Protein AF-A0A239EXK8-F1 (afdb_monomer_lite)

Secondary structure (DSSP, 8-state):
--PPP-------SHHHHHHHHHHHHHHHHHHHHHHHHHHHHHHHHHHHHHHHHHHHHHHHHHHHHHHHHHHHHHHHHHHHHHHHHHHHTTS-S--THHHHHHHHHHHHHHHHHHHHHHHHHHHHHHHHHHHHH-HHHHHHHHHHHHHHHHHHHHHTT---------PPPS--------------PPP---------------------------

pLDDT: mean 71.42, std 16.37, range [38.44, 96.5]

Radius of gyration: 34.96 Å; chains: 1; bounding box: 57×125×75 Å

Organism: NCBI:txid106412

Sequence (214 aa):
MSEFPTDAGERPGQSGEFQKTAQHARSAAGEVAGTAKEQTQAVAGEAKEQARQMVGRLRGQAGEQVHHQSRRAAQGIRQWADDLSSMSEGGKPDSPVSGVVQQVADGGRRVADYLEQHGLAGAVDEVQSFARRRPGAFLAGAAAMGFLIGRIAKASGGSASTTASTGPTTGASPIPAQPLQSPVEPPFRTQPLTPEEEFGGAAAPPGGMGGEVR

Foldseek 3Di:
DDDDDPPPDPPPPPVVVVVVVVVVCVVVCVVCCVVCVVVCVVVVVVVVVVVVVVVVVCVVVCVPPCVVVVVVVVVVVVVVVVVVVVVVVPDDPPDPCVVVVVVVVVVVVVLVVQCVVPNPVSVVVVLVVCCVVCVPVNVVVCVVVCVVVVVVVVVVPDPPPPPPVPDDDDDDDDDPPDPPDDDDDDPDDDDDDDDDDDDDDDDDDDDDDDDDDD

Structure (mmCIF, N/CA/C/O backbone):
data_AF-A0A239EXK8-F1
#
_entry.id   AF-A0A239EXK8-F1
#
loop_
_atom_site.group_PDB
_atom_site.id
_atom_site.type_symbol
_atom_site.label_atom_id
_atom_site.label_alt_id
_atom_site.label_comp_id
_atom_site.label_asym_id
_atom_site.label_entity_id
_atom_site.label_seq_id
_atom_site.pdbx_PDB_ins_code
_atom_site.Cartn_x
_atom_site.Cartn_y
_atom_site.Cartn_z
_atom_site.occupancy
_atom_site.B_iso_or_equiv
_atom_site.auth_seq_id
_atom_site.auth_comp_id
_atom_site.auth_asym_id
_atom_site.auth_atom_id
_atom_site.pdbx_PDB_model_num
ATOM 1 N N . MET A 1 1 ? 3.346 -62.915 25.590 1.00 51.06 1 MET A N 1
ATOM 2 C CA . MET A 1 1 ? 2.939 -62.132 24.409 1.00 51.06 1 MET A CA 1
ATOM 3 C C . MET A 1 1 ? 2.092 -61.000 24.954 1.00 51.06 1 MET A C 1
ATOM 5 O O . MET A 1 1 ? 0.955 -61.239 25.325 1.00 51.06 1 MET A O 1
ATOM 9 N N . SER A 1 2 ? 2.720 -59.854 25.213 1.00 52.44 2 SER A N 1
ATOM 10 C CA . SER A 1 2 ? 2.081 -58.705 25.860 1.00 52.44 2 SER A CA 1
ATOM 11 C C . SER A 1 2 ? 1.679 -57.732 24.763 1.00 52.44 2 SER A C 1
ATOM 13 O O . SER A 1 2 ? 2.547 -57.172 24.096 1.00 52.44 2 SER A O 1
ATOM 15 N N . GLU A 1 3 ? 0.380 -57.603 24.529 1.00 55.22 3 GLU A N 1
ATOM 16 C CA . GLU A 1 3 ? -0.178 -56.625 23.602 1.00 55.22 3 GLU A CA 1
ATOM 17 C C . GLU A 1 3 ? -0.074 -55.233 24.234 1.00 55.22 3 GLU A C 1
ATOM 19 O O . GLU A 1 3 ? -0.617 -54.977 25.309 1.00 55.22 3 GLU A O 1
ATOM 24 N N . PHE A 1 4 ? 0.672 -54.343 23.581 1.00 60.12 4 PHE A N 1
ATOM 25 C CA . PHE A 1 4 ? 0.687 -52.918 23.886 1.00 60.12 4 PHE A CA 1
ATOM 26 C C . PHE A 1 4 ? -0.443 -52.252 23.093 1.00 60.12 4 PHE A C 1
ATOM 28 O O . PHE A 1 4 ? -0.412 -52.314 21.861 1.00 60.12 4 PHE A O 1
ATOM 35 N N . PRO A 1 5 ? -1.419 -51.590 23.736 1.00 60.91 5 PRO A N 1
ATOM 36 C CA . PRO A 1 5 ? -2.346 -50.739 23.011 1.00 60.91 5 PRO A CA 1
ATOM 37 C C . PRO A 1 5 ? -1.585 -49.509 22.500 1.00 60.91 5 PRO A C 1
ATOM 39 O O . PRO A 1 5 ? -1.026 -48.729 23.272 1.00 60.91 5 PRO A O 1
ATOM 42 N N . THR A 1 6 ? -1.532 -49.349 21.178 1.00 60.31 6 THR A N 1
ATOM 43 C CA . THR A 1 6 ? -1.160 -48.087 20.537 1.00 60.31 6 THR A CA 1
ATOM 44 C C . THR A 1 6 ? -2.281 -47.081 20.787 1.00 60.31 6 THR A C 1
ATOM 46 O O . THR A 1 6 ? -3.279 -47.054 20.072 1.00 60.31 6 THR A O 1
ATOM 49 N N . ASP A 1 7 ? -2.115 -46.272 21.832 1.00 52.59 7 ASP A N 1
ATOM 50 C CA . ASP A 1 7 ? -2.878 -45.046 22.055 1.00 52.59 7 ASP A CA 1
ATOM 51 C C . ASP A 1 7 ? -2.414 -44.006 21.024 1.00 52.59 7 ASP A C 1
ATOM 53 O O . ASP A 1 7 ? -1.375 -43.354 21.163 1.00 52.59 7 ASP A O 1
ATOM 57 N N . ALA A 1 8 ? -3.144 -43.916 19.914 1.00 57.28 8 ALA A N 1
ATOM 58 C CA . ALA A 1 8 ? -3.008 -42.820 18.970 1.00 57.28 8 ALA A CA 1
ATOM 59 C C . ALA A 1 8 ? -3.639 -41.574 19.605 1.00 57.28 8 ALA A C 1
ATOM 61 O O . ALA A 1 8 ? -4.810 -41.274 19.393 1.00 57.28 8 ALA A O 1
ATOM 62 N N . GLY A 1 9 ? -2.855 -40.867 20.420 1.00 52.41 9 GLY A N 1
ATOM 63 C CA . GLY A 1 9 ? -3.238 -39.594 21.016 1.00 52.41 9 GLY A CA 1
ATOM 64 C C . GLY A 1 9 ? -3.505 -38.524 19.954 1.00 52.41 9 GLY A C 1
ATOM 65 O O . GLY A 1 9 ? -2.616 -37.753 19.586 1.00 52.41 9 GLY A O 1
ATOM 66 N N . GLU A 1 10 ? -4.750 -38.434 19.494 1.00 57.47 10 GLU A N 1
ATOM 67 C CA . GLU A 1 10 ? -5.309 -37.227 18.894 1.00 57.47 10 GLU A CA 1
ATOM 68 C C . GLU A 1 10 ? -5.251 -36.119 19.950 1.00 57.47 10 GLU A C 1
ATOM 70 O O . GLU A 1 10 ? -6.028 -36.112 20.896 1.00 57.47 10 GLU A O 1
ATOM 75 N N . ARG A 1 11 ? -4.286 -35.198 19.841 1.00 58.28 11 ARG A N 1
ATOM 76 C CA . ARG A 1 11 ? -4.130 -34.061 20.763 1.00 58.28 11 ARG A CA 1
ATOM 77 C C . ARG A 1 11 ? -5.279 -33.054 20.559 1.00 58.28 11 ARG A C 1
ATOM 79 O O . ARG A 1 11 ? -5.194 -32.266 19.616 1.00 58.28 11 ARG A O 1
ATOM 86 N N . PRO A 1 12 ? -6.285 -32.949 21.452 1.00 55.16 12 PRO A N 1
ATOM 87 C CA . PRO A 1 12 ? -7.440 -32.061 21.263 1.00 55.16 12 PRO A CA 1
ATOM 88 C C . PRO A 1 12 ? -7.171 -30.602 21.695 1.00 55.16 12 PRO A C 1
ATOM 90 O O . PRO A 1 12 ? -8.092 -29.795 21.776 1.00 55.16 12 PRO A O 1
ATOM 93 N N . GLY A 1 13 ? -5.923 -30.241 22.018 1.00 58.19 13 GLY A N 1
ATOM 94 C CA . GLY A 1 13 ? -5.595 -28.976 22.694 1.00 58.19 13 GLY A CA 1
ATOM 95 C C . GLY A 1 13 ? -5.313 -27.775 21.785 1.00 58.19 13 GLY A C 1
ATOM 96 O O . GLY A 1 13 ? -5.686 -26.655 22.120 1.00 58.19 13 GLY A O 1
ATOM 97 N N . GLN A 1 14 ? -4.698 -27.968 20.614 1.00 60.00 14 GLN A N 1
ATOM 98 C CA . GLN A 1 14 ? -4.193 -26.830 19.823 1.00 60.00 14 GLN A CA 1
ATOM 99 C C . GLN A 1 14 ? -5.295 -26.014 19.134 1.00 60.00 14 GLN A C 1
ATOM 101 O O . GLN A 1 14 ? -5.163 -24.802 18.978 1.00 60.00 14 GLN A O 1
ATOM 106 N N . SER A 1 15 ? -6.410 -26.640 18.757 1.00 60.91 15 SER A N 1
ATOM 107 C CA . SER A 1 15 ? -7.535 -25.948 18.120 1.00 60.91 15 SER A CA 1
ATOM 108 C C . SER A 1 15 ? -8.335 -25.093 19.108 1.00 60.91 15 SER A C 1
ATOM 110 O O . SER A 1 15 ? -8.868 -24.056 18.713 1.00 60.91 15 SER A O 1
ATOM 112 N N . GLY A 1 16 ? -8.400 -25.485 20.385 1.00 68.31 16 GLY A N 1
ATOM 113 C CA . GLY A 1 16 ? -9.095 -24.737 21.436 1.00 68.31 16 GLY A CA 1
ATOM 114 C C . GLY A 1 16 ? -8.333 -23.493 21.894 1.00 68.31 16 GLY A C 1
ATOM 115 O O . GLY A 1 16 ? -8.939 -22.447 22.125 1.00 68.31 16 GLY A O 1
ATOM 116 N N . GLU A 1 17 ? -7.004 -23.570 21.977 1.00 70.25 17 GLU A N 1
ATOM 117 C CA . GLU A 1 17 ? -6.164 -22.434 22.377 1.00 70.25 17 GLU A CA 1
ATOM 118 C C . GLU A 1 17 ? -6.065 -21.375 21.278 1.00 70.25 17 GLU A C 1
ATOM 120 O O . GLU A 1 17 ? -6.220 -20.185 21.550 1.00 70.25 17 GLU A O 1
ATOM 125 N N . PHE A 1 18 ? -5.927 -21.792 20.017 1.00 69.75 18 PHE A N 1
ATOM 126 C CA . PHE A 1 18 ? -5.910 -20.861 18.887 1.00 69.75 18 PHE A CA 1
ATOM 127 C C . PHE A 1 18 ? -7.241 -20.114 18.734 1.00 69.75 18 PHE A C 1
ATOM 129 O O . PHE A 1 18 ? -7.253 -18.915 18.458 1.00 69.75 18 PHE A O 1
ATOM 136 N N . GLN A 1 19 ? -8.370 -20.796 18.960 1.00 77.50 19 GLN A N 1
ATOM 137 C CA . GLN A 1 19 ? -9.695 -20.172 18.934 1.00 77.50 19 GLN A CA 1
ATOM 138 C C . GLN A 1 19 ? -9.888 -19.185 20.084 1.00 77.50 19 GLN A C 1
ATOM 140 O O . GLN A 1 19 ? -10.405 -18.093 19.855 1.00 77.50 19 GLN A O 1
ATOM 145 N N . LYS A 1 20 ? -9.422 -19.516 21.294 1.00 80.31 20 LYS A N 1
ATOM 146 C CA . LYS A 1 20 ? -9.465 -18.601 22.442 1.00 80.31 20 LYS A CA 1
ATOM 147 C C . LYS A 1 20 ? -8.604 -17.365 22.208 1.00 80.31 20 LYS A C 1
ATOM 149 O O . LYS A 1 20 ? -9.092 -16.257 22.402 1.00 80.31 20 LYS A O 1
ATOM 154 N N . THR A 1 21 ? -7.378 -17.525 21.714 1.00 81.69 21 THR A N 1
ATOM 155 C CA . THR A 1 21 ? -6.498 -16.392 21.395 1.00 81.69 21 THR A CA 1
ATOM 156 C C . THR A 1 21 ? -7.055 -15.549 20.249 1.00 81.69 21 THR A C 1
ATOM 158 O O . THR A 1 21 ? -7.065 -14.324 20.345 1.00 81.69 21 THR A O 1
ATOM 161 N N . ALA A 1 22 ? -7.597 -16.165 19.194 1.00 81.81 22 ALA A N 1
ATOM 162 C CA . ALA A 1 22 ? -8.235 -15.440 18.094 1.00 81.81 22 ALA A CA 1
ATOM 163 C C . ALA A 1 22 ? -9.489 -14.676 18.548 1.00 81.81 22 ALA A C 1
ATOM 165 O O . ALA A 1 22 ? -9.734 -13.559 18.093 1.00 81.81 22 ALA A O 1
ATOM 166 N N . GLN A 1 23 ? -10.278 -15.255 19.453 1.00 82.94 23 GLN A N 1
ATOM 167 C CA . GLN A 1 23 ? -11.467 -14.616 20.006 1.00 82.94 23 GLN A CA 1
ATOM 168 C C . GLN A 1 23 ? -11.089 -13.471 20.953 1.00 82.94 23 GLN A C 1
ATOM 170 O O . GLN A 1 23 ? -11.670 -12.395 20.860 1.00 82.94 23 GLN A O 1
ATOM 175 N N . HIS A 1 24 ? -10.059 -13.652 21.782 1.00 83.38 24 HIS A N 1
ATOM 176 C CA . HIS A 1 24 ? -9.548 -12.612 22.673 1.00 83.38 24 HIS A CA 1
ATOM 177 C C . HIS A 1 24 ? -8.945 -11.439 21.890 1.00 83.38 24 HIS A C 1
ATOM 179 O O . HIS A 1 24 ? -9.251 -10.283 22.168 1.00 83.38 24 HIS A O 1
ATOM 185 N N . ALA A 1 25 ? -8.176 -11.733 20.837 1.00 82.25 25 ALA A N 1
ATOM 186 C CA . ALA A 1 25 ? -7.652 -10.727 19.921 1.00 82.25 25 ALA A CA 1
ATOM 187 C C . ALA A 1 25 ? -8.772 -9.981 19.180 1.00 82.25 25 ALA A C 1
ATOM 189 O O . ALA A 1 25 ? -8.681 -8.770 19.014 1.00 82.25 25 ALA A O 1
ATOM 190 N N . ARG A 1 26 ? -9.849 -10.667 18.764 1.00 82.19 26 ARG A N 1
ATOM 191 C CA . ARG A 1 26 ? -11.019 -10.017 18.147 1.00 82.19 26 ARG A CA 1
ATOM 192 C C . ARG A 1 26 ? -11.764 -9.110 19.119 1.00 82.19 26 ARG A C 1
ATOM 194 O O . ARG A 1 26 ? -12.144 -8.018 18.713 1.00 82.19 26 ARG A O 1
ATOM 201 N N . SER A 1 27 ? -11.961 -9.534 20.364 1.00 81.44 27 SER A N 1
ATOM 202 C CA . SER A 1 27 ? -12.619 -8.710 21.382 1.00 81.44 27 SER A CA 1
ATOM 203 C C . SER A 1 27 ? -11.785 -7.477 21.726 1.00 81.44 27 SER A C 1
ATOM 205 O O . SER A 1 27 ? -12.301 -6.365 21.672 1.00 81.44 27 SER A O 1
ATOM 207 N N . ALA A 1 28 ? -10.481 -7.650 21.964 1.00 78.25 28 ALA A N 1
ATOM 208 C CA . ALA A 1 28 ? -9.564 -6.540 22.216 1.00 78.25 28 ALA A CA 1
ATOM 209 C C . ALA A 1 28 ? -9.474 -5.586 21.011 1.00 78.25 28 ALA A C 1
ATOM 211 O O . ALA A 1 28 ? -9.540 -4.369 21.167 1.00 78.25 28 ALA A O 1
ATOM 212 N N . ALA A 1 29 ? -9.394 -6.122 19.789 1.00 76.94 29 ALA A N 1
ATOM 213 C CA . ALA A 1 29 ? -9.409 -5.313 18.574 1.00 76.94 29 ALA A CA 1
ATOM 214 C C . ALA A 1 29 ? -10.746 -4.584 18.374 1.00 76.94 29 ALA A C 1
ATOM 216 O O . ALA A 1 29 ? -10.744 -3.466 17.874 1.00 76.94 29 ALA A O 1
ATOM 217 N N . GLY A 1 30 ? -11.873 -5.187 18.762 1.00 78.56 30 GLY A N 1
ATOM 218 C CA . GLY A 1 30 ? -13.198 -4.568 18.698 1.00 78.56 30 GLY A CA 1
ATOM 219 C C . GLY A 1 30 ? -13.345 -3.383 19.652 1.00 78.56 30 GLY A C 1
ATOM 220 O O . GLY A 1 30 ? -13.863 -2.343 19.253 1.00 78.56 30 GLY A O 1
ATOM 221 N N . GLU A 1 31 ? -12.832 -3.511 20.876 1.00 76.81 31 GLU A N 1
ATOM 222 C CA . GLU A 1 31 ? -12.859 -2.453 21.892 1.00 76.81 31 GLU A CA 1
ATOM 223 C C . GLU A 1 31 ? -11.959 -1.268 21.507 1.00 76.81 31 GLU A C 1
ATOM 225 O O . GLU A 1 31 ? -12.385 -0.112 21.533 1.00 76.81 31 GLU A O 1
ATOM 230 N N . VAL A 1 32 ? -10.745 -1.554 21.025 1.00 74.69 32 VAL A N 1
ATOM 231 C CA . VAL A 1 32 ? -9.825 -0.524 20.518 1.00 74.69 32 VAL A CA 1
ATOM 232 C C . VAL A 1 32 ? -10.364 0.115 19.236 1.00 74.69 32 VAL A C 1
ATOM 234 O O . VAL A 1 32 ? -10.271 1.330 19.077 1.00 74.69 32 VAL A O 1
ATOM 237 N N . ALA A 1 33 ? -10.970 -0.660 18.330 1.00 75.62 33 ALA A N 1
ATOM 238 C CA . ALA A 1 33 ? -11.575 -0.127 17.111 1.00 75.62 33 ALA A CA 1
ATOM 239 C C . ALA A 1 33 ? -12.777 0.783 17.401 1.00 75.62 33 ALA A C 1
ATOM 241 O O . ALA A 1 33 ? -12.963 1.759 16.676 1.00 75.62 33 ALA A O 1
ATOM 242 N N . GLY A 1 34 ? -13.565 0.497 18.444 1.00 73.00 34 GLY A N 1
ATOM 243 C CA . GLY A 1 34 ? -14.668 1.352 18.891 1.00 73.00 34 GLY A CA 1
ATOM 244 C C . GLY A 1 34 ? -14.180 2.745 19.290 1.00 73.00 34 GLY A C 1
ATOM 245 O O . GLY A 1 34 ? -14.574 3.734 18.676 1.00 73.00 34 GLY A O 1
ATOM 246 N N . THR A 1 35 ? -13.236 2.806 20.229 1.00 71.94 35 THR A N 1
ATOM 247 C CA . THR A 1 35 ? -12.674 4.063 20.758 1.00 71.94 35 THR A CA 1
ATOM 248 C C . THR A 1 35 ? -11.814 4.808 19.730 1.00 71.94 35 THR A C 1
ATOM 250 O O . THR A 1 35 ? -11.857 6.035 19.627 1.00 71.94 35 THR A O 1
ATOM 253 N N . ALA A 1 36 ? -11.041 4.083 18.916 1.00 70.00 36 ALA A N 1
ATOM 254 C CA . ALA A 1 36 ? -10.195 4.691 17.894 1.00 70.00 36 ALA A CA 1
ATOM 255 C C . ALA A 1 36 ? -11.012 5.275 16.735 1.00 70.00 36 ALA A C 1
ATOM 257 O O . ALA A 1 36 ? -10.589 6.269 16.149 1.00 70.00 36 ALA A O 1
ATOM 258 N N . LYS A 1 37 ? -12.174 4.707 16.387 1.00 73.44 37 LYS A N 1
ATOM 259 C CA . LYS A 1 37 ? -12.995 5.185 15.261 1.00 73.44 37 LYS A CA 1
ATOM 260 C C . LYS A 1 37 ? -13.462 6.630 15.454 1.00 73.44 37 LYS A C 1
ATOM 262 O O . LYS A 1 37 ? -13.439 7.394 14.492 1.00 73.44 37 LYS A O 1
ATOM 267 N N . GLU A 1 38 ? -13.826 7.008 16.675 1.00 70.31 38 GLU A N 1
ATOM 268 C CA . GLU A 1 38 ? -14.308 8.356 17.004 1.00 70.31 38 GLU A CA 1
ATOM 269 C C . GLU A 1 38 ? -13.187 9.401 16.936 1.00 70.31 38 GLU A C 1
ATOM 271 O O . GLU A 1 38 ? -13.357 10.457 16.330 1.00 70.31 38 GLU A O 1
ATOM 276 N N . GLN A 1 39 ? -11.996 9.079 17.448 1.00 66.94 39 GLN A N 1
ATOM 277 C CA . GLN A 1 39 ? -10.839 9.984 17.398 1.00 66.94 39 GLN A CA 1
ATOM 278 C C . GLN A 1 39 ? -10.205 10.045 15.998 1.00 66.94 39 GLN A C 1
ATOM 280 O O . GLN A 1 39 ? -9.769 11.101 15.537 1.00 66.94 39 GLN A O 1
ATOM 285 N N . THR A 1 40 ? -10.200 8.921 15.278 1.00 71.25 40 THR A N 1
ATOM 286 C CA . THR A 1 40 ? -9.605 8.824 13.939 1.00 71.25 40 THR A CA 1
ATOM 287 C C . THR A 1 40 ? -10.430 9.574 12.903 1.00 71.25 40 THR A C 1
ATOM 289 O O . THR A 1 40 ? -9.851 10.093 11.960 1.00 71.25 40 THR A O 1
ATOM 292 N N . GLN A 1 41 ? -11.757 9.684 13.046 1.00 72.44 41 GLN A N 1
ATOM 293 C CA . GLN A 1 41 ? -12.572 10.437 12.084 1.00 72.44 41 GLN A CA 1
ATOM 294 C C . GLN A 1 41 ? -12.223 11.932 12.048 1.00 72.44 41 GLN A C 1
ATOM 296 O O . GLN A 1 41 ? -12.141 12.496 10.957 1.00 72.44 41 GLN A O 1
ATOM 301 N N . ALA A 1 42 ? -11.957 12.546 13.205 1.00 71.75 42 ALA A N 1
ATOM 302 C CA . ALA A 1 42 ? -11.547 13.948 13.286 1.00 71.75 42 ALA A CA 1
ATOM 303 C C . ALA A 1 42 ? -10.155 14.167 12.668 1.00 71.75 42 ALA A C 1
ATOM 305 O O . ALA A 1 42 ? -9.976 15.027 11.807 1.00 71.75 42 ALA A O 1
ATOM 306 N N . VAL A 1 43 ? -9.187 13.318 13.024 1.00 76.00 43 VAL A N 1
ATOM 307 C CA . VAL A 1 43 ? -7.807 13.411 12.517 1.00 76.00 43 VAL A CA 1
ATOM 308 C C . VAL A 1 43 ? -7.717 13.036 11.033 1.00 76.00 43 VAL A C 1
ATOM 310 O O . VAL A 1 43 ? -6.940 13.625 10.285 1.00 76.00 43 VAL A O 1
ATOM 313 N N . ALA A 1 44 ? -8.530 12.087 10.564 1.00 80.44 44 ALA A N 1
ATOM 314 C CA . ALA A 1 44 ? -8.533 11.653 9.170 1.00 80.44 44 ALA A CA 1
ATOM 315 C C . ALA A 1 44 ? -9.060 12.729 8.214 1.00 80.44 44 ALA A C 1
ATOM 317 O O . ALA A 1 44 ? -8.620 12.759 7.067 1.00 80.44 44 ALA A O 1
ATOM 318 N N . GLY A 1 45 ? -9.980 13.597 8.652 1.00 78.62 45 GLY A N 1
ATOM 319 C CA . GLY A 1 45 ? -10.462 14.723 7.844 1.00 78.62 45 GLY A CA 1
ATOM 320 C C . GLY A 1 45 ? -9.336 15.707 7.527 1.00 78.62 45 GLY A C 1
ATOM 321 O O . GLY A 1 45 ? -9.007 15.935 6.362 1.00 78.62 45 GLY A O 1
ATOM 322 N N . GLU A 1 46 ? -8.663 16.177 8.573 1.00 78.31 46 GLU A N 1
ATOM 323 C CA . GLU A 1 46 ? -7.582 17.155 8.467 1.00 78.31 46 GLU A CA 1
ATOM 324 C C . GLU A 1 46 ? -6.322 16.568 7.804 1.00 78.31 46 GLU A C 1
ATOM 326 O O . GLU A 1 46 ? -5.747 17.167 6.889 1.00 78.31 46 GLU A O 1
ATOM 331 N N . ALA A 1 47 ? -5.941 15.336 8.159 1.00 82.75 47 ALA A N 1
ATOM 332 C CA . ALA A 1 47 ? -4.826 14.641 7.518 1.00 82.75 47 ALA A CA 1
ATOM 333 C C . ALA A 1 47 ? -5.078 14.402 6.020 1.00 82.75 47 ALA A C 1
ATOM 335 O O . ALA A 1 47 ? -4.157 14.509 5.210 1.00 82.75 47 ALA A O 1
ATOM 336 N N . LYS A 1 48 ? -6.321 14.108 5.618 1.00 84.56 48 LYS A N 1
ATOM 337 C CA . LYS A 1 48 ? -6.684 13.913 4.207 1.00 84.56 48 LYS A CA 1
ATOM 338 C C . LYS A 1 48 ? -6.561 15.202 3.406 1.00 84.56 48 LYS A C 1
ATOM 340 O O . LYS A 1 48 ? -6.128 15.152 2.255 1.00 84.56 48 LYS A O 1
ATOM 345 N N . GLU A 1 49 ? -6.938 16.339 3.976 1.00 86.31 49 GLU A N 1
ATOM 346 C CA . GLU A 1 49 ? -6.812 17.642 3.319 1.00 86.31 49 GLU A CA 1
ATOM 347 C C . GLU A 1 49 ? -5.349 18.048 3.148 1.00 86.31 49 GLU A C 1
ATOM 349 O O . GLU A 1 49 ? -4.943 18.411 2.040 1.00 86.31 49 GLU A O 1
ATOM 354 N N . GLN A 1 50 ? -4.529 17.867 4.184 1.00 84.06 50 GLN A N 1
ATOM 355 C CA . GLN A 1 50 ? -3.087 18.100 4.102 1.00 84.06 50 GLN A CA 1
ATOM 356 C C . GLN A 1 50 ? -2.415 17.151 3.098 1.00 84.06 50 GLN A C 1
ATOM 358 O O . GLN A 1 50 ? -1.650 17.592 2.235 1.00 84.06 50 GLN A O 1
ATOM 363 N N . ALA A 1 51 ? -2.765 15.862 3.128 1.00 87.44 51 ALA A N 1
ATOM 364 C CA . ALA A 1 51 ? -2.256 14.873 2.183 1.00 87.44 51 ALA A CA 1
ATOM 365 C C . ALA A 1 51 ? -2.650 15.204 0.737 1.00 87.44 51 ALA A C 1
ATOM 367 O O . ALA A 1 51 ? -1.813 15.117 -0.157 1.00 87.44 51 ALA A O 1
ATOM 368 N N . ARG A 1 52 ? -3.892 15.640 0.485 1.00 87.19 52 ARG A N 1
ATOM 369 C CA . ARG A 1 52 ? -4.343 16.062 -0.855 1.00 87.19 52 ARG A CA 1
ATOM 370 C C . ARG A 1 52 ? -3.530 17.234 -1.391 1.00 87.19 52 ARG A C 1
ATOM 372 O O . ARG A 1 52 ? -3.143 17.208 -2.557 1.00 87.19 52 ARG A O 1
ATOM 379 N N . GLN A 1 53 ? -3.245 18.231 -0.556 1.00 87.31 53 GLN A N 1
ATOM 380 C CA . GLN A 1 53 ? -2.427 19.380 -0.948 1.00 87.31 53 GLN A CA 1
ATOM 381 C C . GLN A 1 53 ? -0.980 18.968 -1.247 1.00 87.31 53 GLN A C 1
ATOM 383 O O . GLN A 1 53 ? -0.411 19.394 -2.251 1.00 87.31 53 GLN A O 1
ATOM 388 N N . MET A 1 54 ? -0.390 18.100 -0.417 1.00 86.00 54 MET A N 1
ATOM 389 C CA . MET A 1 54 ? 0.960 17.574 -0.645 1.00 86.00 54 MET A CA 1
ATOM 390 C C . MET A 1 54 ? 1.040 16.727 -1.917 1.00 86.00 54 MET A C 1
ATOM 392 O O . MET A 1 54 ? 1.935 16.939 -2.729 1.00 86.00 54 MET A O 1
ATOM 396 N N . VAL A 1 55 ? 0.082 15.825 -2.136 1.00 86.06 55 VAL A N 1
ATOM 397 C CA . VAL A 1 55 ? -0.005 15.007 -3.355 1.00 86.06 55 VAL A CA 1
ATOM 398 C C . VAL A 1 55 ? -0.210 15.884 -4.590 1.00 86.06 55 VAL A C 1
ATOM 400 O O . VAL A 1 55 ? 0.400 15.616 -5.620 1.00 86.06 55 VAL A O 1
ATOM 403 N N . GLY A 1 56 ? -1.013 16.948 -4.500 1.00 84.56 56 GLY A N 1
ATOM 404 C CA . GLY A 1 56 ? -1.186 17.917 -5.585 1.00 84.56 56 GLY A CA 1
ATOM 405 C C . GLY A 1 56 ? 0.127 18.603 -5.973 1.00 84.56 56 GLY A C 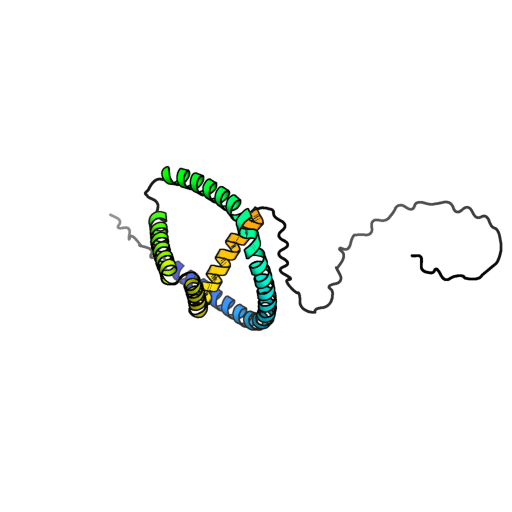1
ATOM 406 O O . GLY A 1 56 ? 0.473 18.637 -7.153 1.00 84.56 56 GLY A O 1
ATOM 407 N N . ARG A 1 57 ? 0.901 19.067 -4.979 1.00 82.06 57 ARG A N 1
ATOM 408 C CA . ARG A 1 57 ? 2.231 19.669 -5.193 1.00 82.06 57 ARG A CA 1
ATOM 409 C C . ARG A 1 57 ? 3.233 18.667 -5.770 1.00 82.06 57 ARG A C 1
ATOM 411 O O . ARG A 1 57 ? 3.885 18.964 -6.766 1.00 82.06 57 ARG A O 1
ATOM 418 N N . LEU A 1 58 ? 3.287 17.457 -5.210 1.00 80.44 58 LEU A N 1
ATOM 419 C CA . LEU A 1 58 ? 4.142 16.374 -5.701 1.00 80.44 58 LEU A CA 1
ATOM 420 C C . LEU A 1 58 ? 3.802 15.979 -7.137 1.00 80.44 58 LEU A C 1
ATOM 422 O O . LEU A 1 58 ? 4.704 15.762 -7.931 1.00 80.44 58 LEU A O 1
ATOM 426 N N . ARG A 1 59 ? 2.517 15.897 -7.493 1.00 80.81 59 ARG A N 1
ATOM 427 C CA . ARG A 1 59 ? 2.082 15.523 -8.844 1.00 80.81 59 ARG A CA 1
ATOM 428 C C . ARG A 1 59 ? 2.438 16.591 -9.879 1.00 80.81 59 ARG A C 1
ATOM 430 O O . ARG A 1 59 ? 2.832 16.224 -10.981 1.00 80.81 59 ARG A O 1
ATOM 437 N N . GLY A 1 60 ? 2.341 17.871 -9.510 1.00 75.25 60 GLY A N 1
ATOM 438 C CA . GLY A 1 60 ? 2.813 18.982 -10.340 1.00 75.25 60 GLY A CA 1
ATOM 439 C C . GLY A 1 60 ? 4.325 18.925 -10.572 1.00 75.25 60 GLY A C 1
ATOM 440 O O . GLY A 1 60 ? 4.768 18.941 -11.710 1.00 75.25 60 GLY A O 1
ATOM 441 N N . GLN A 1 61 ? 5.115 18.739 -9.509 1.00 70.19 61 GLN A N 1
ATOM 442 C CA . GLN A 1 61 ? 6.584 18.723 -9.596 1.00 70.19 61 GLN A CA 1
ATOM 443 C C . GLN A 1 61 ? 7.163 17.430 -10.203 1.00 70.19 61 GLN A C 1
ATOM 445 O O . GLN A 1 61 ? 8.179 17.463 -10.899 1.00 70.19 61 GLN A O 1
ATOM 450 N N . ALA A 1 62 ? 6.524 16.277 -9.976 1.00 71.25 62 ALA A N 1
ATOM 451 C CA . ALA A 1 62 ? 6.964 14.995 -10.526 1.00 71.25 62 ALA A CA 1
ATOM 452 C C . ALA A 1 62 ? 6.821 14.947 -12.056 1.00 71.25 62 ALA A C 1
ATOM 454 O O . ALA A 1 62 ? 7.657 14.340 -12.720 1.00 71.25 62 ALA A O 1
ATOM 455 N N . GLY A 1 63 ? 5.816 15.615 -12.634 1.00 68.56 63 GLY A N 1
ATOM 456 C CA . GLY A 1 63 ? 5.626 15.661 -14.089 1.00 68.56 63 GLY A CA 1
ATOM 457 C C . GLY A 1 63 ? 6.826 16.242 -14.848 1.00 68.56 63 GLY A C 1
ATOM 458 O O . GLY A 1 63 ? 7.125 15.798 -15.954 1.00 68.56 63 GLY A O 1
ATOM 459 N N . GLU A 1 64 ? 7.563 17.163 -14.225 1.00 66.12 64 GLU A N 1
ATOM 460 C CA . GLU A 1 64 ? 8.648 17.919 -14.862 1.00 66.12 64 GLU A CA 1
ATOM 461 C C . GLU A 1 64 ? 10.051 17.343 -14.575 1.00 66.12 64 GLU A C 1
ATOM 463 O O . GLU A 1 64 ? 10.962 17.507 -15.385 1.00 66.12 64 GLU A O 1
ATOM 468 N N . GLN A 1 65 ? 10.247 16.598 -13.476 1.00 62.41 65 GLN A N 1
ATOM 469 C CA . GLN A 1 65 ? 11.558 16.033 -13.089 1.00 62.41 65 GLN A CA 1
ATOM 470 C C . GLN A 1 65 ? 11.782 14.561 -13.490 1.00 62.41 65 GLN A C 1
ATOM 472 O O . GLN A 1 65 ? 12.923 14.084 -13.516 1.00 62.41 65 GLN A O 1
ATOM 477 N N . VAL A 1 66 ? 10.722 13.828 -13.847 1.00 65.56 66 VAL A N 1
ATOM 478 C CA . VAL A 1 66 ? 10.774 12.368 -14.066 1.00 65.56 66 VAL A CA 1
ATOM 479 C C . VAL A 1 66 ? 11.613 11.952 -15.283 1.00 65.56 66 VAL A C 1
ATOM 481 O O . VAL A 1 66 ? 12.211 10.874 -15.273 1.00 65.56 66 VAL A O 1
ATOM 484 N N . HIS A 1 67 ? 11.767 12.792 -16.310 1.00 64.44 67 HIS A N 1
ATOM 485 C CA . HIS A 1 67 ? 12.510 12.399 -17.518 1.00 64.44 67 HIS A CA 1
ATOM 486 C C . HIS A 1 67 ? 14.028 12.251 -17.295 1.00 64.44 67 HIS A C 1
ATOM 488 O O . HIS A 1 67 ? 14.642 11.352 -17.865 1.00 64.44 67 HIS A O 1
ATOM 494 N N . HIS A 1 68 ? 14.640 13.048 -16.412 1.00 65.25 68 HIS A N 1
ATOM 495 C CA . HIS A 1 68 ? 16.087 12.973 -16.159 1.00 65.25 68 HIS A CA 1
ATOM 496 C C . HIS A 1 68 ? 16.473 11.995 -15.037 1.00 65.25 68 HIS A C 1
ATOM 498 O O . HIS A 1 68 ? 17.583 11.460 -15.041 1.00 65.25 68 HIS A O 1
ATOM 504 N N . GLN A 1 69 ? 15.564 11.713 -14.100 1.00 67.94 69 GLN A N 1
ATOM 505 C CA . GLN A 1 69 ? 15.797 10.757 -13.008 1.00 67.94 69 GLN A CA 1
ATOM 506 C C . GLN A 1 69 ? 15.404 9.318 -13.372 1.00 67.94 69 GLN A C 1
ATOM 508 O O . GLN A 1 69 ? 16.031 8.376 -12.881 1.00 67.94 69 GLN A O 1
ATOM 513 N N . SER A 1 70 ? 14.445 9.134 -14.289 1.00 73.19 70 SER A N 1
ATOM 514 C CA . SER A 1 70 ? 14.016 7.807 -14.760 1.00 73.19 70 SER A CA 1
ATOM 515 C C . SER A 1 70 ? 15.157 7.000 -15.371 1.00 73.19 70 SER A C 1
ATOM 517 O O . SER A 1 70 ? 15.242 5.799 -15.141 1.00 73.19 70 SER A O 1
ATOM 519 N N . ARG A 1 71 ? 16.085 7.642 -16.091 1.00 74.81 71 ARG A N 1
ATOM 520 C CA . ARG A 1 71 ? 17.190 6.932 -16.749 1.00 74.81 71 ARG A CA 1
ATOM 521 C C . ARG A 1 71 ? 18.216 6.367 -15.765 1.00 74.81 71 ARG A C 1
ATOM 523 O O . ARG A 1 71 ? 18.704 5.262 -15.985 1.00 74.81 71 ARG A O 1
ATOM 530 N N . ARG A 1 72 ? 18.498 7.072 -14.662 1.00 76.75 72 ARG A N 1
ATOM 531 C CA . ARG A 1 72 ? 19.374 6.562 -13.588 1.00 76.75 72 ARG A CA 1
ATOM 532 C C . ARG A 1 72 ? 18.686 5.473 -12.769 1.00 76.75 72 ARG A C 1
ATOM 534 O O . ARG A 1 72 ? 19.312 4.469 -12.448 1.00 76.75 72 ARG A O 1
ATOM 541 N N . ALA A 1 73 ? 17.394 5.639 -12.488 1.00 79.19 73 ALA A N 1
ATOM 542 C CA . ALA A 1 73 ? 16.601 4.606 -11.829 1.00 79.19 73 ALA A CA 1
ATOM 543 C C . ALA A 1 73 ? 16.517 3.329 -12.685 1.00 79.19 73 ALA A C 1
ATOM 545 O O . ALA A 1 73 ? 16.732 2.235 -12.175 1.00 79.19 73 ALA A O 1
ATOM 546 N N . ALA A 1 74 ? 16.295 3.462 -13.996 1.00 85.31 74 ALA A N 1
ATOM 547 C CA . ALA A 1 74 ? 16.237 2.338 -14.929 1.00 85.31 74 ALA A CA 1
ATOM 548 C C . ALA A 1 74 ? 17.567 1.576 -15.023 1.00 85.31 74 ALA A C 1
ATOM 550 O O . ALA A 1 74 ? 17.555 0.353 -15.125 1.00 85.31 74 ALA A O 1
ATOM 551 N N . GLN A 1 75 ? 18.707 2.275 -14.962 1.00 85.06 75 GLN A N 1
ATOM 552 C CA . GLN A 1 75 ? 20.023 1.631 -14.903 1.00 85.06 75 GLN A CA 1
ATOM 553 C C . GLN A 1 75 ? 20.213 0.840 -13.604 1.00 85.06 75 GLN A C 1
ATOM 555 O O . GLN A 1 75 ? 20.637 -0.308 -13.663 1.00 85.06 75 GLN A O 1
ATOM 560 N N . GLY A 1 76 ? 19.829 1.404 -12.453 1.00 85.25 76 GLY A N 1
ATOM 561 C CA . GLY A 1 76 ? 19.888 0.691 -11.172 1.00 85.25 76 GLY A CA 1
ATOM 562 C C . GLY A 1 76 ? 18.981 -0.542 -11.134 1.00 85.25 76 GLY A C 1
ATOM 563 O O . GLY A 1 76 ? 19.411 -1.610 -10.714 1.00 85.25 76 GLY A O 1
ATOM 564 N N . ILE A 1 77 ? 17.752 -0.423 -11.647 1.00 88.12 77 ILE A N 1
ATOM 565 C CA . ILE A 1 77 ? 16.808 -1.546 -11.738 1.00 88.12 77 ILE A CA 1
ATOM 566 C C . ILE A 1 77 ? 17.351 -2.646 -12.655 1.00 88.12 77 ILE A C 1
ATOM 568 O O . ILE A 1 77 ? 17.224 -3.820 -12.327 1.00 88.12 77 ILE A O 1
ATOM 572 N N . ARG A 1 78 ? 17.965 -2.281 -13.789 1.00 86.00 78 ARG A N 1
ATOM 573 C CA . ARG A 1 78 ? 18.538 -3.254 -14.726 1.00 86.00 78 ARG A CA 1
ATOM 574 C C . ARG A 1 78 ? 19.700 -4.019 -14.097 1.00 86.00 78 ARG A C 1
ATOM 576 O O . ARG A 1 78 ? 19.679 -5.238 -14.130 1.00 86.00 78 ARG A O 1
ATOM 583 N N . GLN A 1 79 ? 20.607 -3.316 -13.419 1.00 88.62 79 GLN A N 1
ATOM 584 C CA . GLN A 1 79 ? 21.706 -3.929 -12.670 1.00 88.62 79 GLN A CA 1
ATOM 585 C C . GLN A 1 79 ? 21.194 -4.959 -11.645 1.00 88.62 79 GLN A C 1
ATOM 587 O O . GLN A 1 79 ? 21.713 -6.063 -11.556 1.00 88.62 79 GLN A O 1
ATOM 592 N N . TRP A 1 80 ? 20.134 -4.623 -10.903 1.00 86.88 80 TRP A N 1
ATOM 593 C CA . TRP A 1 80 ? 19.558 -5.523 -9.897 1.00 86.88 80 TRP A CA 1
ATOM 594 C C . TRP A 1 80 ? 18.830 -6.712 -10.523 1.00 86.88 80 TRP A C 1
ATOM 596 O O . TRP A 1 80 ? 18.855 -7.808 -9.972 1.00 86.88 80 TRP A O 1
ATOM 606 N N . ALA A 1 81 ? 18.162 -6.496 -11.658 1.00 86.81 81 ALA A N 1
ATOM 607 C CA . ALA A 1 81 ? 17.519 -7.565 -12.408 1.00 86.81 81 ALA A CA 1
ATOM 608 C C . ALA A 1 81 ? 18.554 -8.551 -12.966 1.00 86.81 81 ALA A C 1
ATOM 610 O O . ALA A 1 81 ? 18.330 -9.755 -12.877 1.00 86.81 81 ALA A O 1
ATOM 611 N N . ASP A 1 82 ? 19.687 -8.055 -13.467 1.00 89.06 82 ASP A N 1
ATOM 612 C CA . ASP A 1 82 ? 20.787 -8.884 -13.968 1.00 89.06 82 ASP A CA 1
ATOM 613 C C . ASP A 1 82 ? 21.414 -9.725 -12.834 1.00 89.06 82 ASP A C 1
ATOM 615 O O . ASP A 1 82 ? 21.622 -10.932 -12.995 1.00 89.06 82 ASP A O 1
ATOM 619 N N . ASP A 1 83 ? 21.617 -9.134 -11.651 1.00 83.88 83 ASP A N 1
ATOM 620 C CA . ASP A 1 83 ? 22.114 -9.843 -10.462 1.00 83.88 83 ASP A CA 1
ATOM 621 C C . ASP A 1 83 ? 21.126 -10.926 -9.980 1.00 83.88 83 ASP A C 1
ATOM 623 O O . ASP A 1 83 ? 21.519 -12.042 -9.622 1.00 83.88 83 ASP A O 1
ATOM 627 N N . LEU A 1 84 ? 19.823 -10.623 -9.997 1.00 80.44 84 LEU A N 1
ATOM 628 C CA . LEU A 1 84 ? 18.776 -11.542 -9.548 1.00 80.44 84 LEU A CA 1
ATOM 629 C C . LEU A 1 84 ? 18.512 -12.668 -10.562 1.00 80.44 84 LEU A C 1
ATOM 631 O O . LEU A 1 84 ? 18.293 -13.809 -10.151 1.00 80.44 84 LEU A O 1
ATOM 635 N N . SER A 1 85 ? 18.571 -12.378 -11.868 1.00 81.06 85 SER A N 1
ATOM 636 C CA . SER A 1 85 ? 18.499 -13.389 -12.937 1.00 81.06 85 SER A CA 1
ATOM 637 C C . SER A 1 85 ? 19.657 -14.372 -12.814 1.00 81.06 85 SER A C 1
ATOM 639 O O . SER A 1 85 ? 19.438 -15.580 -12.778 1.00 81.06 85 SER A O 1
ATOM 641 N N . SER A 1 86 ? 20.869 -13.855 -12.588 1.00 79.56 86 SER A N 1
ATOM 642 C CA . SER A 1 86 ? 22.071 -14.670 -12.384 1.00 79.56 86 SER A CA 1
ATOM 643 C C . SER A 1 86 ? 21.966 -15.591 -11.158 1.00 79.56 86 SER A C 1
ATOM 645 O O . SER A 1 86 ? 22.451 -16.721 -11.186 1.00 79.56 86 SER A O 1
ATOM 647 N N . MET A 1 87 ? 21.295 -15.154 -10.082 1.00 71.06 87 MET A N 1
ATOM 648 C CA . MET A 1 87 ? 20.984 -16.008 -8.924 1.00 71.06 87 MET A CA 1
ATOM 649 C C . MET A 1 87 ? 19.882 -17.038 -9.214 1.00 71.06 87 MET A C 1
ATOM 651 O O . MET A 1 87 ? 19.939 -18.160 -8.707 1.00 71.06 87 MET A O 1
ATOM 655 N N . SER A 1 88 ? 18.878 -16.667 -10.011 1.00 73.19 88 SER A N 1
ATOM 656 C CA . SER A 1 88 ? 17.747 -17.530 -10.357 1.00 73.19 88 SER A CA 1
ATOM 657 C C . SER A 1 88 ? 18.139 -18.650 -11.323 1.00 73.19 88 SER A C 1
ATOM 659 O O . SER A 1 88 ? 17.668 -19.773 -11.166 1.00 73.19 88 SER A O 1
ATOM 661 N N . GLU A 1 89 ? 19.015 -18.379 -12.292 1.00 68.94 89 GLU A N 1
ATOM 662 C CA . GLU A 1 89 ? 19.503 -19.370 -13.265 1.00 68.94 89 GLU A CA 1
ATOM 663 C C . GLU A 1 89 ? 20.392 -20.454 -12.620 1.00 68.94 89 GLU A C 1
ATOM 665 O O . GLU A 1 89 ? 20.536 -21.542 -13.172 1.00 68.94 89 GLU A O 1
ATOM 670 N N . GLY A 1 90 ? 20.919 -20.209 -11.412 1.00 63.53 90 GLY A N 1
ATOM 671 C CA . GLY A 1 90 ? 21.634 -21.203 -10.597 1.00 63.53 90 GLY A CA 1
ATOM 672 C C . GLY A 1 90 ? 20.769 -21.960 -9.572 1.00 63.53 90 GLY A C 1
ATOM 673 O O . GLY A 1 90 ? 21.286 -22.815 -8.848 1.00 63.53 90 GLY A O 1
ATOM 674 N N . GLY A 1 91 ? 19.473 -21.642 -9.460 1.00 59.47 91 GLY A N 1
ATOM 675 C CA . GLY A 1 91 ? 18.573 -22.155 -8.423 1.00 59.47 91 GLY A CA 1
ATOM 676 C C . GLY A 1 91 ? 17.890 -23.480 -8.785 1.00 59.47 91 GLY A C 1
ATOM 677 O O . GLY A 1 91 ? 17.339 -23.646 -9.868 1.00 59.47 91 GLY A O 1
ATOM 678 N N . LYS A 1 92 ? 17.883 -24.439 -7.850 1.00 59.38 92 LYS A N 1
ATOM 679 C CA . LYS A 1 92 ? 17.241 -25.755 -8.022 1.00 59.38 92 LYS A CA 1
ATOM 680 C C . LYS A 1 92 ? 15.703 -25.638 -8.173 1.00 59.38 92 LYS A C 1
ATOM 682 O O . LYS A 1 92 ? 15.086 -24.960 -7.352 1.00 59.38 92 LYS A O 1
ATOM 687 N N . PRO A 1 93 ? 15.073 -26.361 -9.121 1.00 59.41 93 PRO A N 1
ATOM 688 C CA . PRO A 1 93 ? 13.647 -26.229 -9.471 1.00 59.41 93 PRO A CA 1
ATOM 689 C C . PRO A 1 93 ? 12.629 -26.818 -8.469 1.00 59.41 93 PRO A C 1
ATOM 691 O O . PRO A 1 93 ? 11.429 -26.633 -8.650 1.00 59.41 93 PRO A O 1
ATOM 694 N N . ASP A 1 94 ? 13.064 -27.483 -7.396 1.00 60.28 94 ASP A N 1
ATOM 695 C CA . ASP A 1 94 ? 12.188 -28.260 -6.498 1.00 60.28 94 ASP A CA 1
ATOM 696 C C . ASP A 1 94 ? 11.876 -27.522 -5.177 1.00 60.28 94 ASP A C 1
ATOM 698 O O . ASP A 1 94 ? 12.162 -27.995 -4.078 1.00 60.28 94 ASP A O 1
ATOM 702 N N . SER A 1 95 ? 11.361 -26.289 -5.273 1.00 63.47 95 SER A N 1
ATOM 703 C CA . SER A 1 95 ? 11.044 -25.460 -4.099 1.00 63.47 95 SER A CA 1
ATOM 704 C C . SER A 1 95 ? 9.539 -25.158 -3.996 1.00 63.47 95 SER A C 1
ATOM 706 O O . SER A 1 95 ? 8.948 -24.729 -4.993 1.00 63.47 95 SER A O 1
ATOM 708 N N . PRO A 1 96 ? 8.914 -25.280 -2.800 1.00 65.94 96 PRO A N 1
ATOM 709 C CA . PRO A 1 96 ? 7.503 -24.940 -2.533 1.00 65.94 96 PRO A CA 1
ATOM 710 C C . PRO A 1 96 ? 7.094 -23.513 -2.932 1.00 65.94 96 PRO A C 1
ATOM 712 O O . PRO A 1 96 ? 5.912 -23.188 -3.024 1.00 65.94 96 PRO A O 1
ATOM 715 N N . VAL A 1 97 ? 8.078 -22.648 -3.169 1.00 68.81 97 VAL A N 1
ATOM 716 C CA . VAL A 1 97 ? 7.900 -21.263 -3.606 1.00 68.81 97 VAL A CA 1
ATOM 717 C C . VAL A 1 97 ? 7.418 -21.184 -5.065 1.00 68.81 97 VAL A C 1
ATOM 719 O O . VAL A 1 97 ? 6.744 -20.222 -5.425 1.00 68.81 97 VAL A O 1
ATOM 722 N N . SER A 1 98 ? 7.677 -22.207 -5.890 1.00 68.69 98 SER A N 1
ATOM 723 C CA . SER A 1 98 ? 7.270 -22.261 -7.307 1.00 68.69 98 SER A CA 1
ATOM 724 C C . SER A 1 98 ? 5.757 -22.099 -7.508 1.00 68.69 98 SER A C 1
ATOM 726 O O . SER A 1 98 ? 5.332 -21.328 -8.366 1.00 68.69 98 SER A O 1
ATOM 728 N N . GLY A 1 99 ? 4.938 -22.730 -6.659 1.00 76.31 99 GLY A N 1
ATOM 729 C CA . GLY A 1 99 ? 3.477 -22.612 -6.723 1.00 76.31 99 GLY A CA 1
ATOM 730 C C . GLY A 1 99 ? 2.972 -21.196 -6.424 1.00 76.31 99 GLY A C 1
ATOM 731 O O . GLY A 1 99 ? 2.049 -20.710 -7.076 1.00 76.31 99 GLY A O 1
ATOM 732 N N . VAL A 1 100 ? 3.622 -20.493 -5.492 1.00 80.69 100 VAL A N 1
ATOM 733 C CA . VAL A 1 100 ? 3.297 -19.095 -5.164 1.00 80.69 100 VAL A CA 1
ATOM 734 C C . VAL A 1 100 ? 3.726 -18.167 -6.298 1.00 80.69 100 VAL A C 1
ATOM 736 O O . VAL A 1 100 ? 2.969 -17.282 -6.690 1.00 80.69 100 VAL A O 1
ATOM 739 N N . VAL A 1 101 ? 4.909 -18.397 -6.872 1.00 82.56 101 VAL A N 1
ATOM 740 C CA . VAL A 1 101 ? 5.412 -17.638 -8.026 1.00 82.56 101 VAL A CA 1
ATOM 741 C C . VAL A 1 101 ? 4.472 -17.781 -9.220 1.00 82.56 101 VAL A C 1
ATOM 743 O O . VAL A 1 101 ? 4.157 -16.787 -9.872 1.00 82.56 101 VAL A O 1
ATOM 746 N N . GLN A 1 102 ? 3.957 -18.983 -9.472 1.00 81.56 102 GLN A N 1
ATOM 747 C CA . GLN A 1 102 ? 3.027 -19.223 -10.570 1.00 81.56 102 GLN A CA 1
ATOM 748 C C . GLN A 1 102 ? 1.690 -18.501 -10.360 1.00 81.56 102 GLN A C 1
ATOM 750 O O . GLN A 1 102 ? 1.184 -17.854 -11.275 1.00 81.56 102 GLN A O 1
ATOM 755 N N . GLN A 1 103 ? 1.174 -18.499 -9.130 1.00 85.75 103 GLN A N 1
ATOM 756 C CA . GLN A 1 103 ? -0.049 -17.775 -8.789 1.00 85.75 103 GLN A CA 1
ATOM 757 C C . GLN A 1 103 ? 0.115 -16.250 -8.906 1.00 85.75 103 GLN A C 1
ATOM 759 O O . GLN A 1 103 ? -0.807 -15.547 -9.325 1.00 85.75 103 GLN A O 1
ATOM 764 N N . VAL A 1 104 ? 1.306 -15.734 -8.591 1.00 88.75 104 VAL A N 1
ATOM 765 C CA . VAL A 1 104 ? 1.665 -14.328 -8.815 1.00 88.75 104 VAL A CA 1
ATOM 766 C C . VAL A 1 104 ? 1.779 -14.019 -10.309 1.00 88.75 104 VAL A C 1
ATOM 768 O O . VAL A 1 104 ? 1.267 -12.990 -10.747 1.00 88.75 104 VAL A O 1
ATOM 771 N N . ALA A 1 105 ? 2.374 -14.909 -11.107 1.00 86.31 105 ALA A N 1
ATOM 772 C CA . ALA A 1 105 ? 2.483 -14.743 -12.556 1.00 86.31 105 ALA A CA 1
ATOM 773 C C . ALA A 1 105 ? 1.103 -14.699 -13.237 1.00 86.31 105 ALA A C 1
ATOM 775 O O . ALA A 1 105 ? 0.856 -13.849 -14.093 1.00 86.31 105 ALA A O 1
ATOM 776 N N . ASP A 1 106 ? 0.172 -15.557 -12.816 1.00 89.94 106 ASP A N 1
ATOM 777 C CA . ASP A 1 106 ? -1.211 -15.538 -13.303 1.00 89.94 106 ASP A CA 1
ATOM 778 C C . ASP A 1 106 ? -1.971 -14.272 -12.900 1.00 89.94 106 ASP A C 1
ATOM 780 O O . ASP A 1 106 ? -2.785 -13.767 -13.676 1.00 89.94 106 ASP A O 1
ATOM 784 N N . GLY A 1 107 ? -1.702 -13.735 -11.708 1.00 89.25 107 GLY A N 1
ATOM 785 C CA . GLY A 1 107 ? -2.227 -12.436 -11.290 1.00 89.25 107 GLY A CA 1
ATOM 786 C C . GLY A 1 107 ? -1.659 -11.289 -12.128 1.00 89.25 107 GLY A C 1
ATOM 787 O O . GLY A 1 107 ? -2.410 -10.431 -12.586 1.00 89.25 107 GLY A O 1
ATOM 788 N N . GLY A 1 108 ? -0.349 -11.310 -12.385 1.00 89.38 108 GLY A N 1
ATOM 789 C CA . GLY A 1 108 ? 0.346 -10.305 -13.188 1.00 89.38 108 GLY A CA 1
ATOM 790 C C . GLY A 1 108 ? -0.171 -10.229 -14.622 1.00 89.38 108 GLY A C 1
ATOM 791 O O . GLY A 1 108 ? -0.409 -9.132 -15.120 1.00 89.38 108 GLY A O 1
ATOM 792 N N . ARG A 1 109 ? -0.436 -11.383 -15.252 1.00 90.81 109 ARG A N 1
ATOM 793 C CA . ARG A 1 109 ? -1.047 -11.450 -16.590 1.00 90.81 109 ARG A CA 1
ATOM 794 C C . ARG A 1 109 ? -2.402 -10.746 -16.639 1.00 90.81 109 ARG A C 1
ATOM 796 O O . ARG A 1 109 ? -2.591 -9.855 -17.453 1.00 90.81 109 ARG A O 1
ATOM 803 N N . ARG A 1 110 ? -3.294 -11.040 -15.688 1.00 89.56 110 ARG A N 1
ATOM 804 C CA . ARG A 1 110 ? -4.623 -10.400 -15.628 1.00 89.56 110 ARG A CA 1
ATOM 805 C C . ARG A 1 110 ? -4.546 -8.895 -15.411 1.00 89.56 110 ARG A C 1
ATOM 807 O O . ARG A 1 110 ? -5.366 -8.158 -15.944 1.00 89.56 110 ARG A O 1
ATOM 814 N N . VAL A 1 111 ? -3.582 -8.440 -14.613 1.00 90.69 111 VAL A N 1
ATOM 815 C CA . VAL A 1 111 ? -3.345 -7.007 -14.411 1.00 90.69 111 VAL A CA 1
ATOM 816 C C . VAL A 1 111 ? -2.862 -6.366 -15.712 1.00 90.69 111 VAL A C 1
ATOM 818 O O . VAL A 1 111 ? -3.378 -5.315 -16.078 1.00 90.69 111 VAL A O 1
ATOM 821 N N . ALA A 1 112 ? -1.937 -7.003 -16.434 1.00 89.06 112 ALA A N 1
ATOM 822 C CA . ALA A 1 112 ? -1.468 -6.521 -17.732 1.00 89.06 112 ALA A CA 1
ATOM 823 C C . ALA A 1 112 ? -2.611 -6.437 -18.757 1.00 89.06 112 ALA A C 1
ATOM 825 O O . ALA A 1 112 ? -2.815 -5.372 -19.334 1.00 89.06 112 ALA A O 1
ATOM 826 N N . ASP A 1 113 ? -3.414 -7.496 -18.886 1.00 90.81 113 ASP A N 1
ATOM 827 C CA . ASP A 1 113 ? -4.576 -7.531 -19.782 1.00 90.81 113 ASP A CA 1
ATOM 828 C C . ASP A 1 113 ? -5.594 -6.433 -19.434 1.00 90.81 113 ASP A C 1
ATOM 830 O O . ASP A 1 113 ? -6.171 -5.793 -20.315 1.00 90.81 113 ASP A O 1
ATOM 834 N N . TYR A 1 114 ? -5.815 -6.184 -18.140 1.00 88.81 114 TYR A N 1
ATOM 835 C CA . TYR A 1 114 ? -6.720 -5.138 -17.675 1.00 88.81 114 TYR A CA 1
ATOM 836 C C . TYR A 1 114 ? -6.187 -3.733 -17.987 1.00 88.81 114 TYR A C 1
ATOM 838 O O . TYR A 1 114 ? -6.954 -2.879 -18.434 1.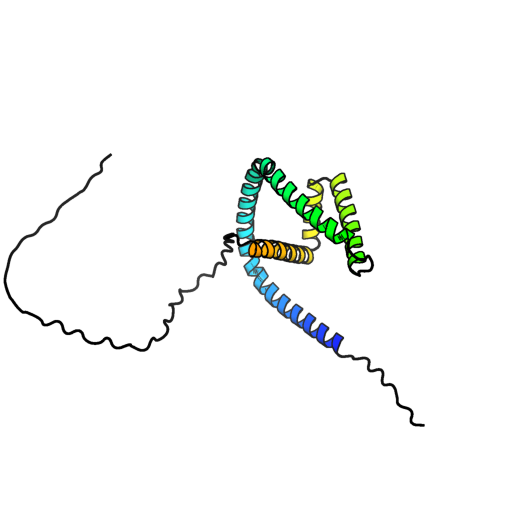00 88.81 114 TYR A O 1
ATOM 846 N N . LEU A 1 115 ? -4.882 -3.497 -17.794 1.00 90.56 115 LEU A N 1
ATOM 847 C CA . LEU A 1 115 ? -4.226 -2.235 -18.151 1.00 90.56 115 LEU A CA 1
ATOM 848 C C . LEU A 1 115 ? -4.234 -1.992 -19.661 1.00 90.56 115 LEU A C 1
ATOM 850 O O . LEU A 1 115 ? -4.415 -0.853 -20.080 1.00 90.56 115 LEU A O 1
ATOM 854 N N . GLU A 1 116 ? -4.047 -3.030 -20.470 1.00 89.44 116 GLU A N 1
ATOM 855 C CA . GLU A 1 116 ? -4.089 -2.921 -21.928 1.00 89.44 116 GLU A CA 1
ATOM 856 C C . GLU A 1 116 ? -5.493 -2.550 -22.424 1.00 89.44 116 GLU A C 1
ATOM 858 O O . GLU A 1 116 ? -5.641 -1.695 -23.295 1.00 89.44 116 GLU A O 1
ATOM 863 N N . GLN A 1 117 ? -6.533 -3.117 -21.809 1.00 93.25 117 GLN A N 1
ATOM 864 C CA . GLN A 1 117 ? -7.924 -2.871 -22.201 1.00 93.25 117 GLN A CA 1
ATOM 865 C C . GLN A 1 117 ? -8.509 -1.563 -21.642 1.00 93.25 117 GLN A C 1
ATOM 867 O O . GLN A 1 117 ? -9.263 -0.885 -22.336 1.00 93.25 117 GLN A O 1
ATOM 872 N N . HIS A 1 118 ? -8.189 -1.200 -20.396 1.00 92.00 118 HIS A N 1
ATOM 873 C CA . HIS A 1 118 ? -8.839 -0.087 -19.680 1.00 92.00 118 HIS A CA 1
ATOM 874 C C . HIS A 1 118 ? -7.892 1.080 -19.365 1.00 92.00 118 HIS A C 1
ATOM 876 O O . HIS A 1 118 ? -8.312 2.117 -18.836 1.00 92.00 118 HIS A O 1
ATOM 882 N N . GLY A 1 119 ? -6.605 0.931 -19.678 1.00 91.62 119 GLY A N 1
ATOM 883 C CA . GLY A 1 119 ? -5.578 1.915 -19.373 1.00 91.62 119 GLY A CA 1
ATOM 884 C C . GLY A 1 119 ? -5.379 2.155 -17.872 1.00 91.62 119 GLY A C 1
ATOM 885 O O . GLY A 1 119 ? -5.951 1.508 -16.992 1.00 91.62 119 GLY A O 1
ATOM 886 N N . LEU A 1 120 ? -4.566 3.169 -17.571 1.00 85.56 120 LEU A N 1
ATOM 887 C CA . LEU A 1 120 ? -4.293 3.619 -16.201 1.00 85.56 120 LEU A CA 1
ATOM 888 C C . LEU A 1 120 ? -5.541 4.158 -15.488 1.00 85.56 120 LEU A C 1
ATOM 890 O O . LEU A 1 120 ? -5.669 3.991 -14.277 1.00 85.56 120 LEU A O 1
ATOM 894 N N . ALA A 1 121 ? -6.458 4.798 -16.219 1.00 87.38 121 ALA A N 1
ATOM 895 C CA . ALA A 1 121 ? -7.686 5.337 -15.639 1.00 87.38 121 ALA A CA 1
ATOM 896 C C . ALA A 1 121 ? -8.575 4.216 -15.074 1.00 87.38 121 ALA A C 1
ATOM 898 O O . ALA A 1 121 ? -9.036 4.323 -13.938 1.00 87.38 121 ALA A O 1
ATOM 899 N N . GLY A 1 122 ? -8.734 3.114 -15.816 1.00 87.38 122 GLY A N 1
ATOM 900 C CA . GLY A 1 122 ? -9.478 1.947 -15.345 1.00 87.38 122 GLY A CA 1
ATOM 901 C C . GLY A 1 122 ? -8.789 1.209 -14.198 1.00 87.38 122 GLY A C 1
ATOM 902 O O . GLY A 1 122 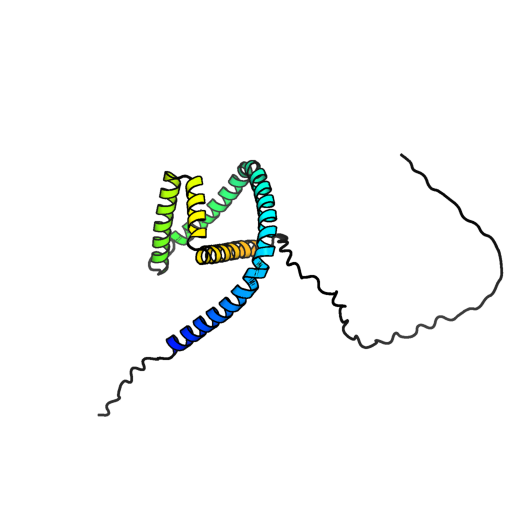? -9.466 0.725 -13.293 1.00 87.38 122 GLY A O 1
ATOM 903 N N . ALA A 1 123 ? -7.451 1.157 -14.179 1.00 89.69 123 ALA A N 1
ATOM 904 C CA . ALA A 1 123 ? -6.693 0.561 -13.072 1.00 89.69 123 ALA A CA 1
ATOM 905 C C . ALA A 1 123 ? -6.920 1.299 -11.742 1.00 89.69 123 ALA A C 1
ATOM 907 O O . ALA A 1 123 ? -7.088 0.669 -10.698 1.00 89.69 123 ALA A O 1
ATOM 908 N N . VAL A 1 124 ? -6.964 2.634 -11.773 1.00 90.88 124 VAL A N 1
ATOM 909 C CA . VAL A 1 124 ? -7.250 3.444 -10.579 1.00 90.88 124 VAL A CA 1
ATOM 910 C C . VAL A 1 124 ? -8.687 3.239 -10.099 1.00 90.88 124 VAL A C 1
ATOM 912 O O . VAL A 1 124 ? -8.910 3.137 -8.890 1.00 90.88 124 VAL A O 1
ATOM 915 N N . ASP A 1 125 ? -9.644 3.150 -11.024 1.00 92.00 125 ASP A N 1
ATOM 916 C CA . ASP A 1 125 ? -11.046 2.886 -10.690 1.00 92.00 125 ASP A CA 1
ATOM 917 C C . ASP A 1 125 ? -11.225 1.506 -10.033 1.00 92.00 125 ASP A C 1
ATOM 919 O O . ASP A 1 125 ? -11.868 1.395 -8.988 1.00 92.00 125 ASP A O 1
ATOM 923 N N . GLU A 1 126 ? -10.540 0.474 -10.537 1.00 90.44 126 GLU A N 1
ATOM 924 C CA . GLU A 1 126 ? -10.568 -0.874 -9.954 1.00 90.44 126 GLU A CA 1
ATOM 925 C C . GLU A 1 126 ? -9.988 -0.894 -8.532 1.00 90.44 126 GLU A C 1
ATOM 927 O O . GLU A 1 126 ? -10.580 -1.469 -7.617 1.00 90.44 126 GLU A O 1
ATOM 932 N N . VAL A 1 127 ? -8.871 -0.196 -8.293 1.00 92.12 127 VAL A N 1
ATOM 933 C CA . VAL A 1 127 ? -8.300 -0.052 -6.941 1.00 92.12 127 VAL A CA 1
ATOM 934 C C . VAL A 1 127 ? -9.274 0.671 -6.009 1.00 92.12 127 VAL A C 1
ATOM 936 O O . VAL A 1 127 ? -9.442 0.272 -4.852 1.00 92.12 127 VAL A O 1
ATOM 939 N N . GLN A 1 128 ? -9.950 1.714 -6.494 1.00 92.25 128 GLN A N 1
ATOM 940 C CA . GLN A 1 128 ? -10.956 2.438 -5.720 1.00 92.25 128 GLN A CA 1
ATOM 941 C C . GLN A 1 128 ? -12.170 1.554 -5.397 1.00 92.25 128 GLN A C 1
ATOM 943 O O . GLN A 1 128 ? -12.661 1.566 -4.262 1.00 92.25 128 GLN A O 1
ATOM 948 N N . SER A 1 129 ? -12.637 0.775 -6.369 1.00 94.38 129 SER A N 1
ATOM 949 C CA . SER A 1 129 ? -13.715 -0.202 -6.222 1.00 94.38 129 SER A CA 1
ATOM 950 C C . SER A 1 129 ? -13.346 -1.284 -5.204 1.00 94.38 129 SER A C 1
ATOM 952 O O . SER A 1 129 ? -14.108 -1.546 -4.268 1.00 94.38 129 SER A O 1
ATOM 954 N N . PHE A 1 130 ? -12.134 -1.838 -5.297 1.00 93.69 130 PHE A N 1
ATOM 955 C CA . PHE A 1 130 ? -11.605 -2.821 -4.354 1.00 93.69 130 PHE A CA 1
ATOM 956 C C . PHE A 1 130 ? -11.521 -2.265 -2.928 1.00 93.69 130 PHE A C 1
ATOM 958 O O . PHE A 1 130 ? -11.994 -2.909 -1.988 1.00 93.69 130 PHE A O 1
ATOM 965 N N . ALA A 1 131 ? -10.996 -1.047 -2.761 1.00 93.62 131 ALA A N 1
ATOM 966 C CA . ALA A 1 131 ? -10.902 -0.390 -1.460 1.00 93.62 131 ALA A CA 1
ATOM 967 C C . ALA A 1 131 ? -12.282 -0.186 -0.812 1.00 93.62 131 ALA A C 1
ATOM 969 O O . ALA A 1 131 ? -12.437 -0.386 0.393 1.00 93.62 131 ALA A O 1
ATOM 970 N N . ARG A 1 132 ? -13.303 0.157 -1.610 1.00 94.94 132 ARG A N 1
ATOM 971 C CA . ARG A 1 132 ? -14.692 0.301 -1.141 1.00 94.94 132 ARG A CA 1
ATOM 972 C C . ARG A 1 132 ? -15.348 -1.042 -0.811 1.00 94.94 132 ARG A C 1
ATOM 974 O O . ARG A 1 132 ? -16.087 -1.122 0.165 1.00 94.94 132 ARG A O 1
ATOM 981 N N . ARG A 1 133 ? -15.089 -2.093 -1.598 1.00 96.50 133 ARG A N 1
ATOM 982 C CA . ARG A 1 133 ? -15.661 -3.439 -1.394 1.00 96.50 133 ARG A CA 1
ATOM 983 C C . ARG A 1 133 ? -15.020 -4.202 -0.242 1.00 96.50 133 ARG A C 1
ATOM 985 O O . ARG A 1 133 ? -15.692 -5.003 0.402 1.00 96.50 133 ARG A O 1
ATOM 992 N N . ARG A 1 134 ? -13.722 -4.008 -0.003 1.00 95.12 134 ARG A N 1
ATOM 993 C CA . ARG A 1 134 ? -12.948 -4.743 1.008 1.00 95.12 134 ARG A CA 1
ATOM 994 C C . ARG A 1 134 ? -12.037 -3.803 1.807 1.00 95.12 134 ARG A C 1
ATOM 996 O O . ARG A 1 134 ? -10.813 -3.920 1.709 1.00 95.12 134 ARG A O 1
ATOM 1003 N N . PRO A 1 135 ? -12.599 -2.925 2.658 1.00 89.44 135 PRO A N 1
ATOM 1004 C CA . PRO A 1 135 ? -11.809 -1.945 3.404 1.00 89.44 135 PRO A CA 1
ATOM 1005 C C . PRO A 1 135 ? -10.726 -2.598 4.279 1.00 89.44 135 PRO A C 1
ATOM 1007 O O . PRO A 1 135 ? -9.584 -2.153 4.267 1.00 89.44 135 PRO A O 1
ATOM 1010 N N . GLY A 1 136 ? -11.023 -3.710 4.963 1.00 94.94 136 GLY A N 1
ATOM 1011 C CA . GLY A 1 136 ? -10.039 -4.394 5.815 1.00 94.94 136 GLY A CA 1
ATOM 1012 C C . GLY A 1 136 ? -8.835 -4.962 5.052 1.00 94.94 136 GLY A C 1
ATOM 1013 O O . GLY A 1 136 ? -7.699 -4.806 5.492 1.00 94.94 136 GLY A O 1
ATOM 1014 N N . ALA A 1 137 ? -9.063 -5.571 3.883 1.00 94.25 137 ALA A N 1
ATOM 1015 C CA . ALA A 1 137 ? -7.984 -6.127 3.064 1.00 94.25 137 ALA A CA 1
ATOM 1016 C C . ALA A 1 137 ? -7.113 -5.022 2.451 1.00 94.25 137 ALA A C 1
ATOM 1018 O O . ALA A 1 137 ? -5.893 -5.158 2.409 1.00 94.25 137 ALA A O 1
ATOM 1019 N N . PHE A 1 138 ? -7.730 -3.915 2.024 1.00 93.38 138 PHE A N 1
ATOM 1020 C CA . PHE A 1 138 ? -7.003 -2.759 1.511 1.00 93.38 138 PHE A CA 1
ATOM 1021 C C . PHE A 1 138 ? -6.120 -2.118 2.587 1.00 93.38 138 PHE A C 1
ATOM 1023 O O . PHE A 1 138 ? -4.940 -1.894 2.337 1.00 93.38 138 PHE A O 1
ATOM 1030 N N . LEU A 1 139 ? -6.646 -1.883 3.796 1.00 92.94 139 LEU A N 1
ATOM 1031 C CA . LEU A 1 139 ? -5.851 -1.336 4.902 1.00 92.94 139 LEU A CA 1
ATOM 1032 C C . LEU A 1 139 ? -4.706 -2.278 5.296 1.00 92.94 139 LEU A C 1
ATOM 1034 O O . LEU A 1 139 ? -3.583 -1.816 5.479 1.00 92.94 139 LEU A O 1
ATOM 1038 N N . ALA A 1 140 ? -4.959 -3.588 5.380 1.00 94.19 140 ALA A N 1
ATOM 1039 C CA . ALA A 1 140 ? -3.922 -4.573 5.685 1.00 94.19 140 ALA A CA 1
ATOM 1040 C C . ALA A 1 140 ? -2.822 -4.604 4.609 1.00 94.19 140 ALA A C 1
ATOM 1042 O O . ALA A 1 140 ? -1.636 -4.594 4.936 1.00 94.19 140 ALA A O 1
ATOM 1043 N N . GLY A 1 141 ? -3.205 -4.584 3.329 1.00 94.56 141 GLY A N 1
ATOM 1044 C CA . GLY A 1 141 ? -2.264 -4.536 2.210 1.00 94.56 141 GLY A CA 1
ATOM 1045 C C . GLY A 1 141 ? -1.457 -3.237 2.177 1.00 94.56 141 GLY A C 1
ATOM 1046 O O . GLY A 1 141 ? -0.237 -3.274 2.028 1.00 94.56 141 GLY A O 1
ATOM 1047 N N . ALA A 1 142 ? -2.113 -2.095 2.386 1.00 93.06 142 ALA A N 1
ATOM 1048 C CA . ALA A 1 142 ? -1.461 -0.791 2.454 1.00 93.06 142 ALA A CA 1
ATOM 1049 C C . ALA A 1 142 ? -0.493 -0.699 3.642 1.00 93.06 142 ALA A C 1
ATOM 1051 O O . ALA A 1 142 ? 0.612 -0.188 3.485 1.00 93.06 142 ALA A O 1
ATOM 1052 N N . ALA A 1 143 ? -0.863 -1.238 4.807 1.00 94.31 143 ALA A N 1
ATOM 1053 C CA . ALA A 1 143 ? 0.013 -1.302 5.972 1.00 94.31 143 ALA A CA 1
ATOM 1054 C C . ALA A 1 143 ? 1.235 -2.193 5.712 1.00 94.31 143 ALA A C 1
ATOM 1056 O O . ALA A 1 143 ? 2.358 -1.793 6.012 1.00 94.31 143 ALA A O 1
ATOM 1057 N N . ALA A 1 144 ? 1.040 -3.364 5.097 1.00 94.81 144 ALA A N 1
ATOM 1058 C CA . ALA A 1 144 ? 2.138 -4.251 4.725 1.00 94.81 144 ALA A CA 1
ATOM 1059 C C . ALA A 1 144 ? 3.094 -3.574 3.728 1.00 94.81 144 ALA A C 1
ATOM 1061 O O . ALA A 1 144 ? 4.307 -3.563 3.940 1.00 94.81 144 ALA A O 1
ATOM 1062 N N . MET A 1 145 ? 2.556 -2.947 2.679 1.00 94.00 145 MET A N 1
ATOM 1063 C CA . MET A 1 145 ? 3.350 -2.235 1.676 1.00 94.00 145 MET A CA 1
ATOM 1064 C C . MET A 1 145 ? 4.064 -1.014 2.272 1.00 94.00 145 MET A C 1
ATOM 1066 O O . MET A 1 145 ? 5.251 -0.812 2.024 1.00 94.00 145 MET A O 1
ATOM 1070 N N . GLY A 1 146 ? 3.381 -0.248 3.124 1.00 87.06 146 GLY A N 1
ATOM 1071 C CA . GLY A 1 146 ? 3.954 0.885 3.845 1.00 87.06 146 GLY A CA 1
ATOM 1072 C C . GLY A 1 146 ? 5.075 0.471 4.796 1.00 87.06 146 GLY A C 1
ATOM 1073 O O . GLY A 1 146 ? 6.105 1.135 4.846 1.00 87.06 146 GLY A O 1
ATOM 1074 N N . PHE A 1 147 ? 4.932 -0.660 5.492 1.00 93.06 147 PHE A N 1
ATOM 1075 C CA . PHE A 1 147 ? 5.981 -1.201 6.353 1.00 93.06 147 PHE A CA 1
ATOM 1076 C C . PHE A 1 147 ? 7.211 -1.642 5.553 1.00 93.06 147 PHE A C 1
ATOM 1078 O O . PHE A 1 147 ? 8.335 -1.342 5.950 1.00 93.06 147 PHE A O 1
ATOM 1085 N N . LEU A 1 148 ? 7.015 -2.309 4.410 1.00 91.62 148 LEU A N 1
ATOM 1086 C CA . LEU A 1 148 ? 8.110 -2.712 3.522 1.00 91.62 148 LEU A CA 1
ATOM 1087 C C . LEU A 1 148 ? 8.888 -1.491 3.013 1.00 91.62 148 LEU A C 1
ATOM 1089 O O . LEU A 1 148 ? 10.109 -1.433 3.163 1.00 91.62 148 LEU A O 1
ATOM 1093 N N . ILE A 1 149 ? 8.180 -0.485 2.490 1.00 89.12 149 ILE A N 1
ATOM 10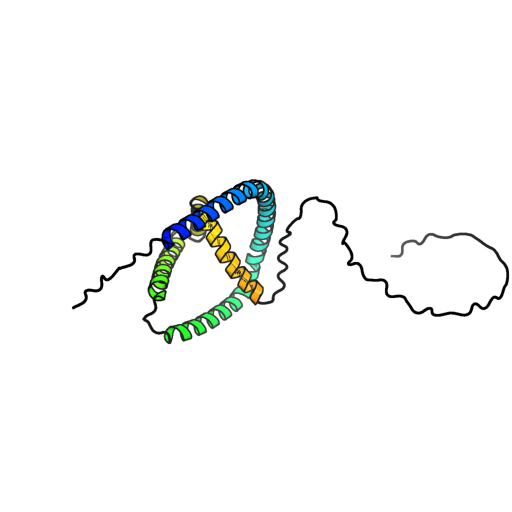94 C CA . ILE A 1 149 ? 8.779 0.767 2.005 1.00 89.12 149 ILE A CA 1
ATOM 1095 C C . ILE A 1 149 ? 9.471 1.514 3.153 1.00 89.12 149 ILE A C 1
ATOM 1097 O O . ILE A 1 149 ? 10.615 1.946 3.015 1.00 89.12 149 ILE A O 1
ATOM 1101 N N . GLY A 1 150 ? 8.816 1.621 4.311 1.00 86.44 150 GLY A N 1
ATOM 1102 C CA . GLY A 1 150 ? 9.355 2.290 5.494 1.00 86.44 150 GLY A CA 1
ATOM 1103 C C . GLY A 1 150 ? 10.610 1.609 6.037 1.00 86.44 150 GLY A C 1
ATOM 1104 O O . GLY A 1 150 ? 11.555 2.284 6.444 1.00 86.44 150 GLY A O 1
ATOM 1105 N N . ARG A 1 151 ? 10.674 0.274 5.981 1.00 84.19 151 ARG A N 1
ATOM 1106 C CA . ARG A 1 151 ? 11.858 -0.484 6.398 1.00 84.19 151 ARG A CA 1
ATOM 1107 C C . ARG A 1 151 ? 13.038 -0.256 5.455 1.00 84.19 151 ARG A C 1
ATOM 1109 O O . ARG A 1 151 ? 14.158 -0.123 5.940 1.00 84.19 151 ARG A O 1
ATOM 1116 N N . ILE A 1 152 ? 12.797 -0.163 4.144 1.00 84.69 152 ILE A N 1
ATOM 1117 C CA . ILE A 1 152 ? 13.837 0.158 3.150 1.00 84.69 152 ILE A CA 1
ATOM 1118 C C . ILE A 1 152 ? 14.343 1.588 3.360 1.00 84.69 152 ILE A C 1
ATOM 1120 O O . ILE A 1 152 ? 15.551 1.804 3.454 1.00 84.69 152 ILE A O 1
ATOM 1124 N N . ALA A 1 153 ? 13.434 2.550 3.533 1.00 80.75 153 ALA A N 1
ATOM 1125 C CA . ALA A 1 153 ? 13.796 3.931 3.842 1.00 80.75 153 ALA A CA 1
ATOM 1126 C C . ALA A 1 153 ? 14.644 4.014 5.127 1.00 80.75 153 ALA A C 1
ATOM 1128 O O . ALA A 1 153 ? 15.705 4.639 5.126 1.00 80.75 153 ALA A O 1
ATOM 1129 N N . LYS A 1 154 ? 14.257 3.290 6.188 1.00 73.31 154 LYS A N 1
ATOM 1130 C CA . LYS A 1 154 ? 15.012 3.200 7.451 1.00 73.31 154 LYS A CA 1
ATOM 1131 C C . LYS A 1 154 ? 16.393 2.557 7.283 1.00 73.31 154 LYS A C 1
ATOM 1133 O O . LYS A 1 154 ? 17.336 2.989 7.945 1.00 73.31 154 LYS A O 1
ATOM 1138 N N . ALA A 1 155 ? 16.508 1.525 6.447 1.00 72.44 155 ALA A N 1
ATOM 1139 C CA . ALA A 1 155 ? 17.762 0.817 6.188 1.00 72.44 155 ALA A CA 1
ATOM 1140 C C . ALA A 1 155 ? 18.735 1.639 5.329 1.00 72.44 155 ALA A C 1
ATOM 1142 O O . ALA A 1 155 ? 19.943 1.510 5.486 1.00 72.44 155 ALA A O 1
ATOM 1143 N N . SER A 1 156 ? 18.217 2.525 4.474 1.00 67.75 156 SER A N 1
ATOM 1144 C CA . SER A 1 156 ? 19.026 3.404 3.620 1.00 67.75 156 SER A CA 1
ATOM 1145 C C . SER A 1 156 ? 19.665 4.604 4.344 1.00 67.75 156 SER A C 1
ATOM 1147 O O . SER A 1 156 ? 20.338 5.406 3.707 1.00 67.75 156 SER A O 1
ATOM 1149 N N . GLY A 1 157 ? 19.482 4.744 5.666 1.00 57.56 157 GLY A N 1
ATOM 1150 C CA . GLY A 1 157 ? 20.162 5.762 6.484 1.00 57.56 157 GLY A CA 1
ATOM 1151 C C . GLY A 1 157 ? 19.785 7.218 6.178 1.00 57.56 157 GLY A C 1
ATOM 1152 O O . GLY A 1 157 ? 20.372 8.132 6.751 1.00 57.56 157 GLY A O 1
ATOM 1153 N N . GLY A 1 158 ? 18.807 7.457 5.305 1.00 53.16 158 GLY A N 1
ATOM 1154 C CA . GLY A 1 158 ? 18.352 8.798 4.971 1.00 53.16 158 GLY A CA 1
ATOM 1155 C C . GLY A 1 158 ? 17.490 9.376 6.085 1.00 53.16 158 GLY A C 1
ATOM 1156 O O . GLY A 1 158 ? 16.444 8.817 6.415 1.00 53.16 158 GLY A O 1
ATOM 1157 N N . SER A 1 159 ? 17.904 10.520 6.627 1.00 49.31 159 SER A N 1
ATOM 1158 C CA . SER A 1 159 ? 17.077 11.431 7.422 1.00 49.31 159 SER A CA 1
ATOM 1159 C C . SER A 1 159 ? 15.891 11.940 6.594 1.00 49.31 159 SER A C 1
ATOM 1161 O O . SER A 1 159 ? 15.834 13.101 6.208 1.00 49.31 159 S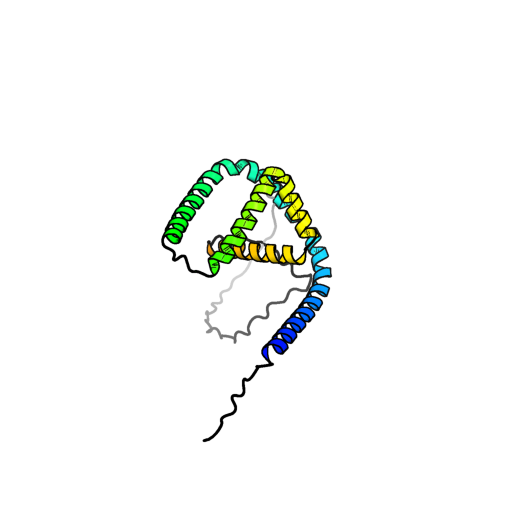ER A O 1
ATOM 1163 N N . ALA A 1 160 ? 14.930 11.072 6.288 1.00 50.50 160 ALA A N 1
ATOM 1164 C CA . ALA A 1 160 ? 13.589 11.500 5.956 1.00 50.50 160 ALA A CA 1
ATOM 1165 C C . ALA A 1 160 ? 12.937 11.847 7.291 1.00 50.50 160 ALA A C 1
ATOM 1167 O O . ALA A 1 160 ? 12.489 10.965 8.028 1.00 50.50 160 ALA A O 1
ATOM 1168 N N . SER A 1 161 ? 12.940 13.136 7.624 1.00 47.50 161 SER A N 1
ATOM 1169 C CA . SER A 1 161 ? 12.056 13.732 8.618 1.00 47.50 161 SER A CA 1
ATOM 1170 C C . SER A 1 161 ? 10.614 13.415 8.224 1.00 47.50 161 SER A C 1
ATOM 1172 O O . SER A 1 161 ? 9.909 14.192 7.587 1.00 47.50 161 SER A O 1
ATOM 1174 N N . THR A 1 162 ? 10.179 12.212 8.587 1.00 47.47 162 THR A N 1
ATOM 1175 C CA . THR A 1 162 ? 8.775 11.857 8.650 1.00 47.47 162 THR A CA 1
ATOM 1176 C C . THR A 1 162 ? 8.275 12.587 9.877 1.00 47.47 162 THR A C 1
ATOM 1178 O O . THR A 1 162 ? 8.308 12.063 10.987 1.00 47.47 162 THR A O 1
ATOM 1181 N N . THR A 1 163 ? 7.884 13.843 9.691 1.00 46.41 163 THR A N 1
ATOM 1182 C CA . THR A 1 163 ? 7.072 14.559 10.666 1.00 46.41 163 THR A CA 1
ATOM 1183 C C . THR A 1 163 ? 5.696 13.896 10.656 1.00 46.41 163 THR A C 1
ATOM 1185 O O . THR A 1 163 ? 4.729 14.399 10.098 1.00 46.41 163 THR A O 1
ATOM 1188 N N . ALA A 1 164 ? 5.624 12.699 11.237 1.00 47.28 164 ALA A N 1
ATOM 1189 C CA . ALA A 1 164 ? 4.421 12.240 11.889 1.00 47.28 164 ALA A CA 1
ATOM 1190 C C . ALA A 1 164 ? 4.321 13.103 13.147 1.00 47.28 164 ALA A C 1
ATOM 1192 O O . ALA A 1 164 ? 4.897 12.785 14.185 1.00 47.28 164 ALA A O 1
ATOM 1193 N N . SER A 1 165 ? 3.674 14.261 13.010 1.00 42.84 165 SER A N 1
ATOM 1194 C CA . SER A 1 165 ? 3.220 15.048 14.149 1.00 42.84 165 SER A CA 1
ATOM 1195 C C . SER A 1 165 ? 2.183 14.213 14.887 1.00 42.84 165 SER A C 1
ATOM 1197 O O . SER A 1 165 ? 0.984 14.325 14.653 1.00 42.84 165 SER A O 1
ATOM 1199 N N . THR A 1 166 ? 2.651 13.325 15.756 1.00 44.09 166 THR A N 1
ATOM 1200 C CA . THR A 1 166 ? 1.846 12.773 16.835 1.00 44.09 166 THR A CA 1
ATOM 1201 C C . THR A 1 166 ? 1.527 13.955 17.740 1.00 44.09 166 THR A C 1
ATOM 1203 O O . THR A 1 166 ? 2.361 14.350 18.548 1.00 44.09 166 THR A O 1
ATOM 1206 N N . GLY A 1 167 ? 0.380 14.601 17.544 1.00 47.84 167 GLY A N 1
ATOM 1207 C CA . GLY A 1 167 ? -0.083 15.629 18.468 1.00 47.84 167 GLY A CA 1
ATOM 1208 C C . GLY A 1 167 ? -0.469 14.971 19.792 1.00 47.84 167 GLY A C 1
ATOM 1209 O O . GLY A 1 167 ? -1.357 14.116 19.779 1.00 47.84 167 GLY A O 1
ATOM 1210 N N . PRO A 1 168 ? 0.144 15.327 20.934 1.00 51.00 168 PRO A N 1
ATOM 1211 C CA . PRO A 1 168 ? -0.502 15.115 22.205 1.00 51.00 168 PRO A CA 1
ATOM 1212 C C . PRO A 1 168 ? -1.500 16.246 22.444 1.00 51.00 168 PRO A C 1
ATOM 1214 O O . PRO A 1 168 ? -1.294 17.415 22.117 1.00 51.00 168 PRO A O 1
ATOM 1217 N N . THR A 1 169 ? -2.615 15.817 22.998 1.00 48.69 169 THR A N 1
ATOM 1218 C CA . THR A 1 169 ? -3.762 16.591 23.424 1.00 48.69 169 THR A CA 1
ATOM 1219 C C . THR A 1 169 ? -3.342 17.723 24.356 1.00 48.69 169 THR A C 1
ATOM 1221 O O . THR A 1 169 ? -2.376 17.606 25.108 1.00 48.69 169 THR A O 1
ATOM 1224 N N . THR A 1 170 ? -4.126 18.797 24.373 1.00 53.84 170 THR A N 1
ATOM 1225 C CA . THR A 1 170 ? -4.154 19.756 25.478 1.00 53.84 170 THR A CA 1
ATOM 1226 C C . THR A 1 170 ? -4.162 19.005 26.814 1.00 53.84 170 THR A C 1
ATOM 1228 O O . THR A 1 170 ? -5.080 18.242 27.105 1.00 53.84 170 THR A O 1
ATOM 1231 N N . GLY A 1 171 ? -3.107 19.190 27.599 1.00 47.75 171 GLY A N 1
ATOM 1232 C CA . GLY A 1 171 ? -2.909 18.588 28.910 1.00 47.75 171 GLY A CA 1
ATOM 1233 C C . GLY A 1 171 ? -1.613 19.143 29.485 1.00 47.75 171 GLY A C 1
ATOM 1234 O O . GLY A 1 171 ? -0.571 19.038 28.852 1.00 47.75 171 GLY A O 1
ATOM 1235 N N . ALA A 1 172 ? -1.727 19.824 30.622 1.00 53.59 172 ALA A N 1
ATOM 1236 C CA . ALA A 1 172 ? -0.700 20.592 31.319 1.00 53.59 172 ALA A CA 1
ATOM 1237 C C . ALA A 1 172 ? 0.741 20.060 31.192 1.00 53.59 172 ALA A C 1
ATOM 1239 O O . ALA A 1 172 ? 0.996 18.868 31.351 1.00 53.59 172 ALA A O 1
ATOM 1240 N N . SER A 1 173 ? 1.684 20.983 30.985 1.00 47.25 173 SER A N 1
ATOM 1241 C CA . SER A 1 173 ? 3.127 20.748 31.021 1.00 47.25 173 SER A CA 1
ATOM 1242 C C . SER A 1 173 ? 3.528 19.840 32.195 1.00 47.25 173 SER A C 1
ATOM 1244 O O . SER A 1 173 ? 3.376 20.256 33.347 1.00 47.25 173 SER A O 1
ATOM 1246 N N . PRO A 1 174 ? 4.075 18.632 31.961 1.00 48.72 174 PRO A N 1
ATOM 1247 C CA . PRO A 1 174 ? 4.740 17.899 33.022 1.00 48.72 174 PRO A CA 1
ATOM 1248 C C . PRO A 1 174 ? 6.046 18.631 33.337 1.00 48.72 174 PRO A C 1
ATOM 1250 O O . PRO A 1 174 ? 6.966 18.685 32.522 1.00 48.72 174 PRO A O 1
ATOM 1253 N N . ILE A 1 175 ? 6.108 19.236 34.522 1.00 61.69 175 ILE A N 1
ATOM 1254 C CA . ILE A 1 175 ? 7.359 19.708 35.116 1.00 61.69 175 ILE A CA 1
ATOM 1255 C C . ILE A 1 175 ? 8.298 18.492 35.168 1.00 61.69 175 ILE A C 1
ATOM 1257 O O . ILE A 1 175 ? 7.915 17.476 35.754 1.00 61.69 175 ILE A O 1
ATOM 1261 N N . PRO A 1 176 ? 9.496 18.537 34.563 1.00 53.91 176 PRO A N 1
ATOM 1262 C CA . PRO A 1 176 ? 10.439 17.438 34.682 1.00 53.91 176 PRO A CA 1
ATOM 1263 C C . PRO A 1 176 ? 10.843 17.306 36.154 1.00 53.91 176 PRO A C 1
ATOM 1265 O O . PRO A 1 176 ? 11.479 18.197 36.718 1.00 53.91 176 PRO A O 1
ATOM 1268 N N . ALA A 1 177 ? 10.454 16.196 36.783 1.00 53.25 177 ALA A N 1
ATOM 1269 C CA . ALA A 1 177 ? 10.985 15.791 38.073 1.00 53.25 177 ALA A CA 1
ATOM 1270 C C . ALA A 1 177 ? 12.484 15.539 37.887 1.00 53.25 177 ALA A C 1
ATOM 1272 O O . ALA A 1 177 ? 12.894 14.544 37.286 1.00 53.25 177 ALA A O 1
ATOM 1273 N N . GLN A 1 178 ? 13.303 16.490 38.331 1.00 56.38 178 GLN A N 1
ATOM 1274 C CA . GLN A 1 178 ? 14.745 16.318 38.329 1.00 56.38 178 GLN A CA 1
ATOM 1275 C C . GLN A 1 178 ? 15.104 15.154 39.261 1.00 56.38 178 GLN A C 1
ATOM 1277 O O . GLN A 1 178 ? 14.523 15.048 40.347 1.00 56.38 178 GLN A O 1
ATOM 1282 N N . PRO A 1 179 ? 16.039 14.270 38.872 1.00 49.31 179 PRO A N 1
ATOM 1283 C CA . PRO A 1 179 ? 16.564 13.283 39.799 1.00 49.31 179 PRO A CA 1
ATOM 1284 C C . PRO A 1 179 ? 17.187 14.029 40.982 1.00 49.31 179 PRO A C 1
ATOM 1286 O O . PRO A 1 179 ? 17.963 14.962 40.781 1.00 49.31 179 PRO A O 1
ATOM 1289 N N . LEU A 1 180 ? 16.835 13.630 42.207 1.00 44.12 180 LEU A N 1
ATOM 1290 C CA . LEU A 1 180 ? 17.469 14.104 43.436 1.00 44.12 180 LEU A CA 1
ATOM 1291 C C . LEU A 1 180 ? 18.960 13.737 43.392 1.00 44.12 180 LEU A C 1
ATOM 1293 O O . LEU A 1 180 ? 19.362 12.663 43.835 1.00 44.12 180 LEU A O 1
ATOM 1297 N N . GLN A 1 181 ? 19.778 14.617 42.817 1.00 48.22 181 GLN A N 1
ATOM 1298 C CA . GLN A 1 181 ? 21.221 14.586 42.985 1.00 48.22 181 GLN A CA 1
ATOM 1299 C C . GLN A 1 181 ? 21.502 14.987 44.430 1.00 48.22 181 GLN A C 1
ATOM 1301 O O . GLN A 1 181 ? 21.143 16.075 44.879 1.00 48.22 181 GLN A O 1
ATOM 1306 N N . SER A 1 182 ? 22.091 14.058 45.173 1.00 48.53 182 SER A N 1
ATOM 1307 C CA . SER A 1 182 ? 22.632 14.280 46.507 1.00 48.53 182 SER A CA 1
ATOM 1308 C C . SER A 1 182 ? 23.538 15.522 46.480 1.00 48.53 182 SER A C 1
ATOM 1310 O O . SER A 1 182 ? 24.382 15.601 45.585 1.00 48.53 182 SER A O 1
ATOM 1312 N N . PRO A 1 183 ? 23.392 16.492 47.402 1.00 55.53 183 PRO A N 1
ATOM 1313 C CA . PRO A 1 183 ? 24.272 17.655 47.449 1.00 55.53 183 PRO A CA 1
ATOM 1314 C C . PRO A 1 183 ? 25.746 17.236 47.542 1.00 55.53 183 PRO A C 1
ATOM 1316 O O . PRO A 1 183 ? 26.184 16.694 48.554 1.00 55.53 183 PRO A O 1
ATOM 1319 N N . VAL A 1 184 ? 26.509 17.476 46.474 1.00 57.03 184 VAL A N 1
ATOM 1320 C CA . VAL A 1 184 ? 27.973 17.515 46.517 1.00 57.03 184 VAL A CA 1
ATOM 1321 C C . VAL A 1 184 ? 28.359 18.877 47.085 1.00 57.03 184 VAL A C 1
ATOM 1323 O O . VAL A 1 184 ? 28.075 19.921 46.498 1.00 57.03 184 VAL A O 1
ATOM 1326 N N . GLU A 1 185 ? 28.959 18.847 48.267 1.00 56.84 185 GLU A N 1
ATOM 1327 C CA . GLU A 1 185 ? 29.500 19.996 48.987 1.00 56.84 185 GLU A CA 1
ATOM 1328 C C . GLU A 1 185 ? 30.704 20.585 48.217 1.00 56.84 185 GLU A C 1
ATOM 1330 O O . GLU A 1 185 ? 31.639 19.846 47.893 1.00 56.84 185 GLU A O 1
ATOM 1335 N N . PRO A 1 186 ? 30.715 21.886 47.871 1.00 67.56 186 PRO A N 1
ATOM 1336 C CA . PRO A 1 186 ? 31.883 22.514 47.258 1.00 67.56 186 PRO A CA 1
ATOM 1337 C C . PRO A 1 186 ? 32.956 22.815 48.323 1.00 67.56 186 PRO A C 1
ATOM 1339 O O . PRO A 1 186 ? 32.615 23.334 49.387 1.00 67.56 186 PRO A O 1
ATOM 1342 N N . PRO A 1 187 ? 34.261 22.585 48.066 1.00 59.06 187 PRO A N 1
ATOM 1343 C CA . PRO A 1 187 ? 35.296 23.052 48.979 1.00 59.06 187 PRO A CA 1
ATOM 1344 C C . PRO A 1 187 ? 35.340 24.587 48.968 1.00 59.06 187 PRO A C 1
ATOM 1346 O O . PRO A 1 187 ? 35.517 25.219 47.923 1.00 59.06 187 PRO A O 1
ATOM 1349 N N . PHE A 1 188 ? 35.178 25.184 50.148 1.00 50.75 188 PHE A N 1
ATOM 1350 C CA . PHE A 1 188 ? 35.284 26.621 50.381 1.00 50.75 188 PHE A CA 1
ATOM 1351 C C . PHE A 1 188 ? 36.622 27.165 49.858 1.00 50.75 188 PHE A C 1
ATOM 1353 O O . PHE A 1 188 ? 37.689 26.837 50.376 1.00 50.75 188 PHE A O 1
ATOM 1360 N N . ARG A 1 189 ? 36.572 28.042 48.849 1.00 51.19 189 ARG A N 1
ATOM 1361 C CA . ARG A 1 189 ? 37.699 28.902 48.469 1.00 51.19 189 ARG A CA 1
ATOM 1362 C C . ARG A 1 189 ? 37.555 30.224 49.225 1.00 51.19 189 ARG A C 1
ATOM 1364 O O . ARG A 1 189 ? 36.764 31.078 48.838 1.00 51.19 189 ARG A O 1
ATOM 1371 N N . THR A 1 190 ? 38.308 30.386 50.307 1.00 50.81 190 THR A N 1
ATOM 1372 C CA . THR A 1 190 ? 38.477 31.659 51.018 1.00 50.81 190 THR A CA 1
ATOM 1373 C C . THR A 1 190 ? 39.222 32.649 50.121 1.00 50.81 190 THR A C 1
ATOM 1375 O O . THR A 1 190 ? 40.394 32.457 49.811 1.00 50.81 190 THR A O 1
ATOM 1378 N N . GLN A 1 191 ? 38.547 33.715 49.687 1.00 54.41 191 GLN A N 1
ATOM 1379 C CA . GLN A 1 191 ? 39.225 34.920 49.205 1.00 54.41 191 GLN A CA 1
ATOM 1380 C C . GLN A 1 191 ? 39.347 35.896 50.385 1.00 54.41 191 GLN A C 1
ATOM 1382 O O . GLN A 1 191 ? 38.326 36.181 51.016 1.00 54.41 191 GLN A O 1
ATOM 1387 N N . PRO A 1 192 ? 40.553 36.382 50.728 1.00 55.16 192 PRO A N 1
ATOM 1388 C CA . PRO A 1 192 ? 40.713 37.391 51.766 1.00 55.16 192 PRO A CA 1
ATOM 1389 C C . PRO A 1 192 ? 40.158 38.736 51.283 1.00 55.16 192 PRO A C 1
ATOM 1391 O O . PRO A 1 192 ? 40.485 39.211 50.198 1.00 55.16 192 PRO A O 1
ATOM 1394 N N . LEU A 1 193 ? 39.298 39.328 52.108 1.00 45.62 193 LEU A N 1
ATOM 1395 C CA . LEU A 1 193 ? 38.727 40.657 51.930 1.00 45.62 193 LEU A CA 1
ATOM 1396 C C . LEU A 1 193 ? 39.781 41.691 52.357 1.00 45.62 193 LEU A C 1
ATOM 1398 O O . LEU A 1 193 ? 40.115 41.764 53.537 1.00 45.62 193 LEU A O 1
ATOM 1402 N N . THR A 1 194 ? 40.307 42.478 51.421 1.00 52.44 194 THR A N 1
ATOM 1403 C CA . THR A 1 194 ? 41.015 43.732 51.722 1.00 52.44 194 THR A CA 1
ATOM 1404 C C . THR A 1 194 ? 39.995 44.873 51.784 1.00 52.44 194 THR A C 1
ATOM 1406 O O . THR A 1 194 ? 39.314 45.097 50.781 1.00 52.44 194 THR A O 1
ATOM 1409 N N . PRO A 1 195 ? 39.848 45.580 52.918 1.00 53.97 195 PRO A N 1
ATOM 1410 C CA . PRO A 1 195 ? 38.999 46.759 53.013 1.00 53.97 195 PRO A CA 1
ATOM 1411 C C . PRO A 1 195 ? 39.831 48.041 52.861 1.00 53.97 195 PRO A C 1
ATOM 1413 O O . PRO A 1 195 ? 40.622 48.342 53.745 1.00 53.97 195 PRO A O 1
ATOM 1416 N N . GLU A 1 196 ? 39.615 48.796 51.784 1.00 52.34 196 GLU A N 1
ATOM 1417 C CA . GLU A 1 196 ? 39.923 50.236 51.672 1.00 52.34 196 GLU A CA 1
ATOM 1418 C C . GLU A 1 196 ? 38.774 50.841 50.842 1.00 52.34 196 GLU A C 1
ATOM 1420 O O . GLU A 1 196 ? 38.514 50.407 49.721 1.00 52.34 196 GLU A O 1
ATOM 1425 N N . GLU A 1 197 ? 37.793 51.478 51.488 1.00 46.56 197 GLU A N 1
ATOM 1426 C CA . GLU A 1 197 ? 37.701 52.940 51.659 1.00 46.56 197 GLU A CA 1
ATOM 1427 C C . GLU A 1 197 ? 37.913 53.726 50.355 1.00 46.56 197 GLU A C 1
ATOM 1429 O O . GLU A 1 197 ? 38.998 53.726 49.791 1.00 46.56 197 GLU A O 1
ATOM 1434 N N . GLU A 1 198 ? 36.871 54.432 49.896 1.00 43.91 198 GLU A N 1
ATOM 1435 C CA . GLU A 1 198 ? 36.853 55.908 49.887 1.00 43.91 198 GLU A CA 1
ATOM 1436 C C . GLU A 1 198 ? 35.858 56.482 48.844 1.00 43.91 198 GLU A C 1
ATOM 1438 O O . GLU A 1 198 ? 35.995 56.329 47.636 1.00 43.91 198 GLU A O 1
ATOM 1443 N N . PHE A 1 199 ? 34.814 57.121 49.383 1.00 43.03 199 PHE A N 1
ATOM 1444 C CA . PHE A 1 199 ? 34.106 58.331 48.941 1.00 43.03 199 PHE A CA 1
ATOM 1445 C C . PHE A 1 199 ? 33.831 58.639 47.449 1.00 43.03 199 PHE A C 1
ATOM 1447 O O . PHE A 1 199 ? 34.704 59.014 46.679 1.00 43.03 199 PHE A O 1
ATOM 1454 N N . GLY A 1 200 ? 32.533 58.835 47.176 1.00 38.44 200 GLY A N 1
ATOM 1455 C CA . GLY A 1 200 ? 32.045 60.135 46.693 1.00 38.44 200 GLY A CA 1
ATOM 1456 C C . GLY A 1 200 ? 31.806 60.303 45.187 1.00 38.44 200 GLY A C 1
ATOM 1457 O O . GLY A 1 200 ? 32.670 60.052 44.362 1.00 38.44 200 GLY A O 1
ATOM 1458 N N . GLY A 1 201 ? 30.645 60.878 44.846 1.00 40.59 201 GLY A N 1
ATOM 1459 C CA . GLY A 1 201 ? 30.526 61.727 43.653 1.00 40.59 201 GLY A CA 1
ATOM 1460 C C . GLY A 1 201 ? 29.548 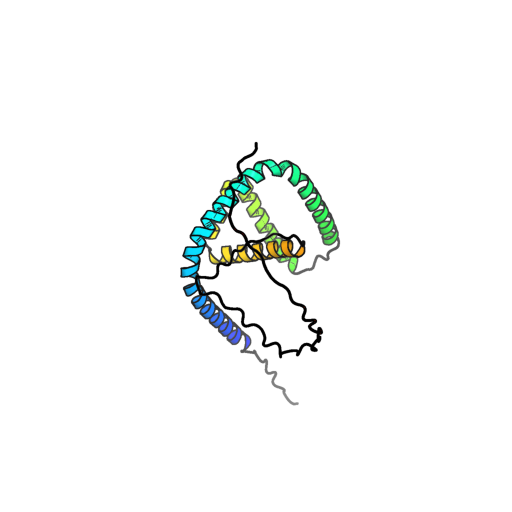61.284 42.561 1.00 40.59 201 GLY A C 1
ATOM 1461 O O . GLY A 1 201 ? 29.925 60.610 41.620 1.00 40.59 201 GLY A O 1
ATOM 1462 N N . ALA A 1 202 ? 28.321 61.797 42.676 1.00 44.06 202 ALA A N 1
ATOM 1463 C CA . ALA A 1 202 ? 27.613 62.597 41.666 1.00 44.06 202 ALA A CA 1
ATOM 1464 C C . ALA A 1 202 ? 27.310 62.077 40.233 1.00 44.06 202 ALA A C 1
ATOM 1466 O O . ALA A 1 202 ? 28.173 61.649 39.481 1.00 44.06 202 ALA A O 1
ATOM 1467 N N . ALA A 1 203 ? 26.071 62.419 39.840 1.00 46.28 203 ALA A N 1
ATOM 1468 C CA . ALA A 1 203 ? 25.614 62.905 38.527 1.00 46.28 203 ALA A CA 1
ATOM 1469 C C . ALA A 1 203 ? 24.825 61.942 37.604 1.00 46.28 203 ALA A C 1
ATOM 1471 O O . ALA A 1 203 ? 25.327 60.962 37.068 1.00 46.28 203 ALA A O 1
ATOM 1472 N N . ALA A 1 204 ? 23.555 62.321 37.405 1.00 45.34 204 ALA A N 1
ATOM 1473 C CA . ALA A 1 204 ? 22.616 61.942 36.337 1.00 45.34 204 ALA A CA 1
ATOM 1474 C C . ALA A 1 204 ? 23.000 62.620 34.983 1.00 45.34 204 ALA A C 1
ATOM 1476 O O . ALA A 1 204 ? 24.057 63.254 34.959 1.00 45.34 204 ALA A O 1
ATOM 1477 N N . PRO A 1 205 ? 22.172 62.683 33.900 1.00 57.97 205 PRO A N 1
ATOM 1478 C CA . PRO A 1 205 ? 20.897 62.026 33.532 1.00 57.97 205 PRO A CA 1
ATOM 1479 C C . PRO A 1 205 ? 20.930 61.459 32.052 1.00 57.97 205 PRO A C 1
ATOM 1481 O O . PRO A 1 205 ? 22.021 61.309 31.502 1.00 57.97 205 PRO A O 1
ATOM 1484 N N . PRO A 1 206 ? 19.795 61.102 31.385 1.00 63.03 206 PRO A N 1
ATOM 1485 C CA . PRO A 1 206 ? 19.745 60.163 30.248 1.00 63.03 206 PRO A CA 1
ATOM 1486 C C . PRO A 1 206 ? 19.672 60.793 28.836 1.00 63.03 206 PRO A C 1
ATOM 1488 O O . PRO A 1 206 ? 19.157 61.892 28.649 1.00 63.03 206 PRO A O 1
ATOM 1491 N N . GLY A 1 207 ? 20.088 60.026 27.822 1.00 45.66 207 GLY A N 1
ATOM 1492 C CA . GLY A 1 207 ? 19.902 60.269 26.380 1.00 45.66 207 GLY A CA 1
ATOM 1493 C C . GLY A 1 207 ? 20.279 58.995 25.605 1.00 45.66 207 GLY A C 1
ATOM 1494 O O . GLY A 1 207 ? 21.022 58.174 26.126 1.00 45.66 207 GLY A O 1
ATOM 1495 N N . GLY A 1 208 ? 19.802 58.693 24.403 1.00 49.03 208 GLY A N 1
ATOM 1496 C CA . GLY A 1 208 ? 18.994 59.427 23.444 1.00 49.03 208 GLY A CA 1
ATOM 1497 C C . GLY A 1 208 ? 18.676 58.502 22.256 1.00 49.03 208 GLY A C 1
ATOM 1498 O O . GLY A 1 208 ? 19.214 57.403 22.138 1.00 49.03 208 GLY A O 1
ATOM 1499 N N . MET A 1 209 ? 17.754 58.961 21.415 1.00 53.31 209 MET A N 1
ATOM 1500 C CA . MET A 1 209 ? 17.245 58.315 20.203 1.00 53.31 209 MET A CA 1
ATOM 1501 C C . MET A 1 209 ? 18.356 57.988 19.188 1.00 53.31 209 MET A C 1
ATOM 1503 O O . MET A 1 209 ? 19.215 58.827 18.931 1.00 53.31 209 MET A O 1
ATOM 1507 N N . GLY A 1 210 ? 18.292 56.810 18.561 1.00 54.50 210 GLY A N 1
ATOM 1508 C CA . GLY A 1 210 ? 19.146 56.422 17.435 1.00 54.50 210 GLY A CA 1
ATOM 1509 C C . GLY A 1 210 ? 18.301 56.100 16.206 1.00 54.50 210 GLY A C 1
ATOM 1510 O O . GLY A 1 210 ? 17.625 55.075 16.178 1.00 54.50 210 GLY A O 1
ATOM 1511 N N . GLY A 1 211 ? 18.321 57.009 15.232 1.00 49.16 211 GLY A N 1
ATOM 1512 C CA . GLY A 1 211 ? 17.661 56.879 13.940 1.00 49.16 211 GLY A CA 1
ATOM 1513 C C . GLY A 1 211 ? 18.395 55.960 12.960 1.00 49.16 211 GLY A C 1
ATOM 1514 O O . GLY A 1 211 ? 19.618 55.851 12.963 1.00 49.16 211 GLY A O 1
ATOM 1515 N N . GLU A 1 212 ? 17.580 55.298 12.143 1.00 49.66 212 GLU A N 1
ATOM 1516 C CA . GLU A 1 212 ? 17.709 55.119 10.694 1.00 49.66 212 GLU A CA 1
ATOM 1517 C C . GLU A 1 212 ? 18.988 55.647 10.011 1.00 49.66 212 GLU A C 1
ATOM 1519 O O . GLU A 1 212 ? 19.241 56.847 9.944 1.00 49.66 212 GLU A O 1
ATOM 1524 N N . VAL A 1 213 ? 19.724 54.731 9.374 1.00 56.84 213 VAL A N 1
ATOM 1525 C CA . VAL A 1 213 ? 20.549 55.029 8.200 1.00 56.84 213 VAL A CA 1
ATOM 1526 C C . VAL A 1 213 ? 20.374 53.940 7.144 1.00 56.84 213 VAL A C 1
ATOM 1528 O O . VAL A 1 213 ? 20.082 52.781 7.434 1.00 56.84 213 VAL A O 1
ATOM 1531 N N . ARG A 1 214 ? 20.478 54.438 5.923 1.00 51.44 214 ARG A N 1
ATOM 1532 C CA . ARG A 1 214 ? 20.052 53.954 4.617 1.00 51.44 214 ARG A CA 1
ATOM 1533 C C . ARG A 1 214 ? 21.027 52.967 3.986 1.00 51.44 214 ARG A C 1
ATOM 1535 O O . ARG A 1 214 ? 22.236 53.081 4.281 1.00 51.44 214 ARG A O 1
#